Protein AF-A0ABD1BYK5-F1 (afdb_monomer_lite)

Foldseek 3Di:
DQPQDDPQAWHWPDWDDDDPDTGTDGDDADCAFQVCVLVVDDLVRLQLVLLLQQLVSVVVVLCCQQPVDPWRKAQQEQARNQWGAHPVRRTHGHDSVVMDTHHNPDQFDDDPAQDYDPQLADPCSVPVVVHGDGSLSVLSSSLSRLLVSLCSSVVVLVVPDDPPCVPDSSLNVLVVCVVVVVCSVCPDPPDDPVSVVSSVVSNVSSSVSD

Sequence (210 aa):
MSQTSHINMFFLLGFCYEGFNRAIVYEFLENGSLDQFISKKKSVDLDVTRLYNIALGVARGLEYLHHGCKTKIVHFDIKPQNVLLDENLCPKVSDFGLAKLCEKRESIMSLIDSRGTIGYIAPEVFSRMYGRVSHKSDAYSYGMLVLEMIRARNRETVETAPSNSSSAYFPDWIYKDLENGDHTWKFGDEIIREEKEIAKKMTLVGLWCI

pLDDT: mean 81.99, std 15.21, range [42.03, 98.38]

InterPro domains:
  IPR000719 Protein kinase domain [PS50011] (1-210)
  IPR000719 Protein kinase domain [SM00220] (1-186)
  IPR001245 Serine-threonine/tyrosine-protein kinase, catalytic domain [PF07714] (1-154)
  IPR008271 Serine/threonine-protein kinase, active site [PS00108] (73-85)
  IPR011009 Protein kinase-like domain superfamily [SSF56112] (1-155)
  IPR045874 Rust resistance kinase Lr10/LRL2.1-2.5-like [PTHR27009] (1-210)

Secondary structure (DSSP, 8-state):
-TT---TTB--EEEEEEETTEEEEEE---TT-BHHHHHHHS-GGG--HHHHHHHHHHHHHHHHIIIIISSSEEE-S--SGGGEEE-TT--EEE--GGG-EEE-TT------SS--S-TTT--HHHH-GGG---STHHHHHHHHHHHHHHHHHHTHHHHTTS-GGGTTS-HHHHHHHHHHT--------TT--HHHHHHHHHHHHHHHHT-

Structure (mmCIF, N/CA/C/O backbone):
data_AF-A0ABD1BYK5-F1
#
_entry.id   AF-A0ABD1BYK5-F1
#
loop_
_atom_site.group_PDB
_atom_site.id
_atom_site.type_symbol
_atom_site.label_atom_id
_atom_site.label_alt_id
_atom_site.label_comp_id
_atom_site.label_asym_id
_atom_site.label_entity_id
_atom_site.label_seq_id
_atom_site.pdbx_PDB_ins_code
_atom_site.Cartn_x
_atom_site.Cartn_y
_atom_site.Cartn_z
_atom_site.occupancy
_atom_site.B_iso_or_equiv
_atom_site.auth_seq_id
_atom_site.auth_comp_id
_atom_site.auth_asym_id
_atom_site.auth_atom_id
_atom_site.pdbx_PDB_model_num
ATOM 1 N N . MET A 1 1 ? 8.265 -9.000 -16.792 1.00 47.78 1 MET A N 1
ATOM 2 C CA . MET A 1 1 ? 7.644 -9.085 -15.451 1.00 47.78 1 MET A CA 1
ATOM 3 C C . MET A 1 1 ? 7.717 -10.488 -14.836 1.00 47.78 1 MET A C 1
ATOM 5 O O . MET A 1 1 ? 7.430 -10.618 -13.662 1.00 47.78 1 MET A O 1
ATOM 9 N N . SER A 1 2 ? 8.198 -11.522 -15.542 1.00 49.75 2 SER A N 1
ATOM 10 C CA . SER A 1 2 ? 8.360 -12.894 -15.016 1.00 49.75 2 SER A CA 1
ATOM 11 C C . SER A 1 2 ? 9.551 -13.101 -14.055 1.00 49.75 2 SER A C 1
ATOM 13 O O . SER A 1 2 ? 10.019 -14.223 -13.897 1.00 49.75 2 SER A O 1
ATOM 15 N N . GLN A 1 3 ? 10.099 -12.037 -13.456 1.00 54.22 3 GLN A N 1
ATOM 16 C CA . GLN A 1 3 ? 11.366 -12.095 -12.705 1.00 54.22 3 GLN A CA 1
ATOM 17 C C . GLN A 1 3 ? 11.310 -11.413 -11.328 1.00 54.22 3 GLN A C 1
ATOM 19 O O . GLN A 1 3 ? 12.345 -11.200 -10.703 1.00 54.22 3 GLN A O 1
ATOM 24 N N . THR A 1 4 ? 10.112 -11.060 -10.860 1.00 60.47 4 THR A N 1
ATOM 25 C CA . THR A 1 4 ? 9.871 -10.507 -9.522 1.00 60.47 4 THR A CA 1
ATOM 26 C C . THR A 1 4 ? 9.150 -11.554 -8.686 1.00 60.47 4 THR A C 1
ATOM 28 O O . THR A 1 4 ? 8.044 -11.955 -9.035 1.00 60.47 4 THR A O 1
ATOM 31 N N . SER A 1 5 ? 9.776 -12.009 -7.603 1.00 70.19 5 SER A N 1
ATOM 32 C CA . SER A 1 5 ? 9.224 -13.024 -6.702 1.00 70.19 5 SER A CA 1
ATOM 33 C C . SER A 1 5 ? 9.419 -12.555 -5.271 1.00 70.19 5 SER A C 1
ATOM 35 O O . SER A 1 5 ? 10.536 -12.565 -4.754 1.00 70.19 5 SER A O 1
ATOM 37 N N . HIS A 1 6 ? 8.334 -12.114 -4.647 1.00 82.31 6 HIS A N 1
ATOM 38 C CA . HIS A 1 6 ? 8.317 -11.672 -3.261 1.00 82.31 6 HIS A CA 1
ATOM 39 C C . HIS A 1 6 ? 6.935 -11.942 -2.665 1.00 82.31 6 HIS A C 1
ATOM 41 O O . HIS A 1 6 ? 5.931 -11.851 -3.367 1.00 82.31 6 HIS A O 1
ATOM 47 N N . ILE A 1 7 ? 6.886 -12.274 -1.373 1.00 82.12 7 ILE A N 1
ATOM 48 C CA . ILE A 1 7 ? 5.668 -12.744 -0.694 1.00 82.12 7 ILE A CA 1
ATOM 49 C C . ILE A 1 7 ? 4.515 -11.730 -0.745 1.00 82.12 7 ILE A C 1
ATOM 51 O O . ILE A 1 7 ? 3.358 -12.121 -0.829 1.00 82.12 7 ILE A O 1
ATOM 55 N N . ASN A 1 8 ? 4.834 -10.432 -0.769 1.00 86.75 8 ASN A N 1
ATOM 56 C CA . ASN A 1 8 ? 3.852 -9.347 -0.871 1.00 86.75 8 ASN A CA 1
ATOM 57 C C . ASN A 1 8 ? 3.615 -8.839 -2.301 1.00 86.75 8 ASN A C 1
ATOM 59 O O . ASN A 1 8 ? 3.122 -7.728 -2.492 1.00 86.75 8 ASN A O 1
ATOM 63 N N . MET A 1 9 ? 3.987 -9.625 -3.311 1.00 82.56 9 MET A N 1
ATOM 64 C CA . MET A 1 9 ? 3.796 -9.296 -4.722 1.00 82.56 9 MET A CA 1
ATOM 65 C C . MET A 1 9 ? 2.869 -10.312 -5.366 1.00 82.56 9 MET A C 1
ATOM 67 O O . MET A 1 9 ? 3.012 -11.515 -5.155 1.00 82.56 9 MET A O 1
ATOM 71 N N . PHE A 1 10 ? 1.931 -9.827 -6.168 1.00 74.88 10 PHE A N 1
ATOM 72 C CA . PHE A 1 10 ? 0.998 -10.688 -6.872 1.00 74.88 10 PHE A CA 1
ATOM 73 C C . PHE A 1 10 ? 1.710 -11.485 -7.971 1.00 74.88 10 PHE A C 1
ATOM 75 O O . PHE A 1 10 ? 2.460 -10.917 -8.773 1.00 74.88 10 PHE A O 1
ATOM 82 N N . PHE A 1 11 ? 1.508 -12.805 -7.994 1.00 76.69 11 PHE A N 1
ATOM 83 C CA . PHE A 1 11 ? 2.255 -13.692 -8.879 1.00 76.69 11 PHE A CA 1
ATOM 84 C C . PHE A 1 11 ? 1.545 -13.899 -10.224 1.00 76.69 11 PHE A C 1
ATOM 86 O O . PHE A 1 11 ? 0.395 -14.333 -10.298 1.00 76.69 11 PHE A O 1
ATOM 93 N N . LEU A 1 12 ? 2.262 -13.606 -11.310 1.00 82.44 12 LEU A N 1
ATOM 94 C CA . LEU A 1 12 ? 1.815 -13.849 -12.678 1.00 82.44 12 LEU A CA 1
ATOM 95 C C . LEU A 1 12 ? 2.018 -15.327 -13.045 1.00 82.44 12 LEU A C 1
ATOM 97 O O . LEU A 1 12 ? 3.159 -15.762 -13.195 1.00 82.44 12 LEU A O 1
ATOM 101 N N . LEU A 1 13 ? 0.928 -16.073 -13.252 1.00 85.25 13 LEU A N 1
ATOM 102 C CA . LEU A 1 13 ? 0.986 -17.480 -13.672 1.00 85.25 13 LEU A CA 1
ATOM 103 C C . LEU A 1 13 ? 1.258 -17.622 -15.174 1.00 85.25 13 LEU A C 1
ATOM 105 O O . LEU A 1 13 ? 1.958 -18.539 -15.595 1.00 85.25 13 LEU A O 1
ATOM 109 N N . GLY A 1 14 ? 0.716 -16.719 -15.993 1.00 87.56 14 GLY A N 1
ATOM 110 C CA . GLY A 1 14 ? 0.884 -16.781 -17.441 1.00 87.56 14 GLY A CA 1
ATOM 111 C C . GLY A 1 14 ? 0.155 -15.672 -18.186 1.00 87.56 14 GLY A C 1
ATOM 112 O O . GLY A 1 14 ? -0.472 -14.798 -17.594 1.00 87.56 14 GLY A O 1
ATOM 113 N N . PHE A 1 15 ? 0.236 -15.698 -19.510 1.00 91.31 15 PHE A N 1
ATOM 114 C CA . PHE A 1 15 ? -0.466 -14.755 -20.376 1.00 91.31 15 PHE A CA 1
ATOM 115 C C . PHE A 1 15 ? -0.929 -15.449 -21.659 1.00 91.31 15 PHE A C 1
ATOM 117 O O . PHE A 1 15 ? -0.357 -16.457 -22.072 1.00 91.31 15 PHE A O 1
ATOM 124 N N . CYS A 1 16 ? -1.953 -14.888 -22.296 1.00 92.94 16 CYS A N 1
ATOM 125 C CA . CYS A 1 16 ? -2.414 -15.261 -23.626 1.00 92.94 16 CYS A CA 1
ATOM 126 C C . CYS A 1 16 ? -2.175 -14.091 -24.583 1.00 92.94 16 CYS A C 1
ATOM 128 O O . CYS A 1 16 ? -2.546 -12.946 -24.299 1.00 92.94 16 CYS A O 1
ATOM 130 N N . TYR A 1 17 ? -1.563 -14.398 -25.723 1.00 92.31 17 TYR A N 1
ATOM 131 C CA . TYR A 1 17 ? -1.348 -13.467 -26.820 1.00 92.31 17 TYR A CA 1
ATOM 132 C C . TYR A 1 17 ? -1.657 -14.190 -28.134 1.00 92.31 17 TYR A C 1
ATOM 134 O O . TYR A 1 17 ? -0.780 -14.812 -28.728 1.00 92.31 17 TYR A O 1
ATOM 142 N N . GLU A 1 18 ? -2.915 -14.141 -28.570 1.00 94.00 18 GLU A N 1
ATOM 143 C CA . GLU A 1 18 ? -3.370 -14.815 -29.791 1.00 94.00 18 GLU A CA 1
ATOM 144 C C . GLU A 1 18 ? -4.294 -13.893 -30.595 1.00 94.00 18 GLU A C 1
ATOM 146 O O . GLU A 1 18 ? -5.336 -13.461 -30.108 1.00 94.00 18 GLU A O 1
ATOM 151 N N . GLY A 1 19 ? -3.907 -13.533 -31.824 1.00 92.75 19 GLY A N 1
ATOM 152 C CA . GLY A 1 19 ? -4.682 -12.614 -32.668 1.00 92.75 19 GLY A CA 1
ATOM 153 C C . GLY A 1 19 ? -4.926 -11.260 -31.988 1.00 92.75 19 GLY A C 1
ATOM 154 O O . GLY A 1 19 ? -3.969 -10.543 -31.685 1.00 92.75 19 GLY A O 1
ATOM 155 N N . PHE A 1 20 ? -6.194 -10.932 -31.713 1.00 92.38 20 PHE A N 1
ATOM 156 C CA . PHE A 1 20 ? -6.620 -9.757 -30.930 1.00 92.38 20 PHE A CA 1
ATOM 157 C C . PHE A 1 20 ? -6.846 -10.052 -29.439 1.00 92.38 20 PHE A C 1
ATOM 159 O O . PHE A 1 20 ? -7.045 -9.128 -28.654 1.00 92.38 20 PHE A O 1
ATOM 166 N N . ASN A 1 21 ? -6.779 -11.317 -29.025 1.00 90.44 21 ASN A N 1
ATOM 167 C CA . ASN A 1 21 ? -6.998 -11.718 -27.644 1.00 90.44 21 ASN A CA 1
ATOM 168 C C . ASN A 1 21 ? -5.741 -11.448 -26.818 1.00 90.44 21 ASN A C 1
ATOM 170 O O . ASN A 1 21 ? -4.631 -11.878 -27.156 1.00 90.44 21 ASN A O 1
ATOM 174 N N . ARG A 1 22 ? -5.919 -10.701 -25.731 1.00 92.69 22 ARG A N 1
ATOM 175 C CA . ARG A 1 22 ? -4.891 -10.410 -24.734 1.00 92.69 22 ARG A CA 1
ATOM 176 C C . ARG A 1 22 ? -5.474 -10.771 -23.383 1.00 92.69 22 ARG A C 1
ATOM 178 O O . ARG A 1 22 ? -6.486 -10.199 -22.991 1.00 92.69 22 ARG A O 1
ATOM 185 N N . ALA A 1 23 ? -4.852 -11.711 -22.688 1.00 90.81 23 ALA A N 1
ATOM 186 C CA . ALA A 1 23 ? -5.244 -12.049 -21.328 1.00 90.81 23 ALA A CA 1
ATOM 187 C C . ALA A 1 23 ? -4.011 -12.248 -20.459 1.00 90.81 23 ALA A C 1
ATOM 189 O O . ALA A 1 23 ? -2.944 -12.633 -20.939 1.00 90.81 23 ALA A O 1
ATOM 190 N N . ILE A 1 24 ? -4.179 -11.995 -19.171 1.00 87.50 24 ILE A N 1
ATOM 191 C CA . ILE A 1 24 ? -3.162 -12.229 -18.161 1.00 87.50 24 ILE A CA 1
ATOM 192 C C . ILE A 1 24 ? -3.792 -13.120 -17.094 1.00 87.50 24 ILE A C 1
ATOM 194 O O . ILE A 1 24 ? -4.928 -12.888 -16.687 1.00 87.50 24 ILE A O 1
ATOM 198 N N . VAL A 1 25 ? -3.080 -14.174 -16.703 1.00 88.44 25 VAL A N 1
ATOM 199 C CA . VAL A 1 25 ? -3.564 -15.211 -15.791 1.00 88.44 25 VAL A CA 1
ATOM 200 C C . VAL A 1 25 ? -2.782 -15.122 -14.492 1.00 88.44 25 VAL A C 1
ATOM 202 O O . VAL A 1 25 ? -1.549 -15.151 -14.494 1.00 88.44 25 VAL A O 1
ATOM 205 N N . TYR A 1 26 ? -3.504 -15.052 -13.383 1.00 84.38 26 TYR A N 1
ATOM 206 C CA . TYR A 1 26 ? -2.945 -14.896 -12.048 1.00 84.38 26 TYR A CA 1
ATOM 207 C C . TYR A 1 26 ? -3.502 -15.942 -11.088 1.00 84.38 26 TYR A C 1
ATOM 209 O O . TYR A 1 26 ? -4.502 -16.597 -11.386 1.00 84.38 26 TYR A O 1
ATOM 217 N N . GLU A 1 27 ? -2.857 -16.075 -9.930 1.00 84.94 27 GLU A N 1
ATOM 218 C CA . GLU A 1 27 ? -3.445 -16.789 -8.798 1.00 84.94 27 GLU A CA 1
ATOM 219 C C . GLU A 1 27 ? -4.737 -16.091 -8.340 1.00 84.94 27 GLU A C 1
ATOM 221 O O . GLU A 1 27 ? -4.834 -14.863 -8.350 1.00 84.94 27 GLU A O 1
ATOM 226 N N . PHE A 1 28 ? -5.745 -16.870 -7.955 1.00 87.19 28 PHE A N 1
ATOM 227 C CA . PHE A 1 28 ? -6.971 -16.325 -7.382 1.00 87.19 28 PHE A CA 1
ATOM 228 C C . PHE A 1 28 ? -6.789 -16.120 -5.875 1.00 87.19 28 PHE A C 1
ATOM 230 O O . PHE A 1 28 ? -6.317 -17.021 -5.188 1.00 87.19 28 PHE A O 1
ATOM 237 N N . LEU A 1 29 ? -7.173 -14.947 -5.365 1.00 89.38 29 LEU A N 1
ATOM 238 C CA . LEU A 1 29 ? -7.067 -14.598 -3.948 1.00 89.38 29 LEU A CA 1
ATOM 239 C C . LEU A 1 29 ? -8.459 -14.414 -3.344 1.00 89.38 29 LEU A C 1
ATOM 241 O O . LEU A 1 29 ? -9.212 -13.522 -3.735 1.00 89.38 29 LEU A O 1
ATOM 245 N N . GLU A 1 30 ? -8.793 -15.285 -2.394 1.00 87.38 30 GLU A N 1
ATOM 246 C CA . GLU A 1 30 ? -10.161 -15.515 -1.913 1.00 87.38 30 GLU A CA 1
ATOM 247 C C . GLU A 1 30 ? -10.774 -14.318 -1.181 1.00 87.38 30 GLU A C 1
ATOM 249 O O . GLU A 1 30 ? -11.979 -14.082 -1.280 1.00 87.38 30 GLU A O 1
ATOM 254 N N . ASN A 1 31 ? -9.952 -13.532 -0.479 1.00 90.94 31 ASN A N 1
ATOM 255 C CA . ASN A 1 31 ? -10.421 -12.363 0.264 1.00 90.94 31 ASN A CA 1
ATOM 256 C C . ASN A 1 31 ? -10.576 -11.111 -0.621 1.00 90.94 31 ASN A C 1
ATOM 258 O O . ASN A 1 31 ? -11.038 -10.073 -0.138 1.00 90.94 31 ASN A O 1
ATOM 262 N N . GLY A 1 32 ? -10.263 -11.211 -1.918 1.00 93.00 32 GLY A N 1
ATOM 263 C CA . GLY A 1 32 ? -10.407 -10.122 -2.877 1.00 93.00 32 GLY A CA 1
ATOM 264 C C . GLY A 1 32 ? -9.470 -8.951 -2.583 1.00 93.00 32 GLY A C 1
ATOM 265 O O . GLY A 1 32 ? -8.361 -9.131 -2.084 1.00 93.00 32 GLY A O 1
ATOM 266 N N . SER A 1 33 ? -9.904 -7.743 -2.932 1.00 95.44 33 SER A N 1
ATOM 267 C CA . SER A 1 33 ? -9.140 -6.507 -2.763 1.00 95.44 33 SER A CA 1
ATOM 268 C C . SER A 1 33 ? -9.383 -5.828 -1.410 1.00 95.44 33 SER A C 1
ATOM 270 O O . SER A 1 33 ? -10.425 -5.994 -0.767 1.00 95.44 33 SER A O 1
ATOM 272 N N . LEU A 1 34 ? -8.419 -5.017 -0.976 1.00 95.50 34 LEU A N 1
ATOM 273 C CA . LEU A 1 34 ? -8.457 -4.310 0.301 1.00 95.50 34 LEU A CA 1
ATOM 274 C C . LEU A 1 34 ? -9.635 -3.331 0.385 1.00 95.50 34 LEU A C 1
ATOM 276 O O . LEU A 1 34 ? -10.231 -3.217 1.453 1.00 95.50 34 LEU A O 1
ATOM 280 N N . ASP A 1 35 ? -10.026 -2.673 -0.713 1.00 94.44 35 ASP A N 1
ATOM 281 C CA . ASP A 1 35 ? -11.205 -1.788 -0.737 1.00 94.44 35 ASP A CA 1
ATOM 282 C C . ASP A 1 35 ? -12.497 -2.548 -0.396 1.00 94.44 35 ASP A C 1
ATOM 284 O O . ASP A 1 35 ? -13.335 -2.061 0.370 1.00 94.44 35 ASP A O 1
ATOM 288 N N . GLN A 1 36 ? -12.639 -3.772 -0.913 1.00 92.12 36 GLN A N 1
ATOM 289 C CA . GLN A 1 36 ? -13.771 -4.635 -0.607 1.00 92.12 36 GLN A CA 1
ATOM 290 C C . GLN A 1 36 ? -13.713 -5.106 0.843 1.00 92.12 36 GLN A C 1
ATOM 292 O O . GLN A 1 36 ? -14.743 -5.122 1.517 1.00 92.12 36 GLN A O 1
ATOM 297 N N . PHE A 1 37 ? -12.525 -5.460 1.335 1.00 91.00 37 PHE A N 1
ATOM 298 C CA . PHE A 1 37 ? -12.323 -5.893 2.715 1.00 91.00 37 PHE A CA 1
ATOM 299 C C . PHE A 1 37 ? -12.718 -4.802 3.722 1.00 91.00 37 PHE A C 1
ATOM 301 O O . PHE A 1 37 ? -13.532 -5.056 4.611 1.00 91.00 37 PHE A O 1
ATOM 308 N N . ILE A 1 38 ? -12.219 -3.572 3.544 1.00 89.56 38 ILE A N 1
ATOM 309 C CA . ILE A 1 38 ? -12.524 -2.448 4.445 1.00 89.56 38 ILE A CA 1
ATOM 310 C C . ILE A 1 38 ? -13.946 -1.903 4.270 1.00 89.56 38 ILE A C 1
ATOM 312 O O . ILE A 1 38 ? -14.447 -1.221 5.158 1.00 89.56 38 ILE A O 1
ATOM 316 N N . SER A 1 39 ? -14.609 -2.191 3.143 1.00 86.00 39 SER A N 1
ATOM 317 C CA . SER A 1 39 ? -15.990 -1.754 2.903 1.00 86.00 39 SER A CA 1
ATOM 318 C C . SER A 1 39 ? -17.050 -2.748 3.373 1.00 86.00 39 SER A C 1
ATOM 320 O O . SER A 1 39 ? -18.131 -2.318 3.763 1.00 86.00 39 SER A O 1
ATOM 322 N N . LYS A 1 40 ? -16.765 -4.058 3.346 1.00 79.69 40 LYS A N 1
ATOM 323 C CA . LYS A 1 40 ? -17.697 -5.116 3.784 1.00 79.69 40 LYS A CA 1
ATOM 324 C C . LYS A 1 40 ? -17.763 -5.269 5.307 1.00 79.69 40 LYS A C 1
ATOM 326 O O . LYS A 1 40 ? -18.749 -5.791 5.821 1.00 79.69 40 LYS A O 1
ATOM 331 N N . LYS A 1 41 ? -16.708 -4.880 6.025 1.00 72.75 41 LYS A N 1
ATOM 332 C CA . LYS A 1 41 ? -16.608 -5.019 7.482 1.00 72.75 41 LYS A CA 1
ATOM 333 C C . LYS A 1 41 ? -17.167 -3.787 8.186 1.00 72.75 41 LYS A C 1
ATOM 335 O O . LYS A 1 41 ? -16.945 -2.663 7.742 1.00 72.75 41 LYS A O 1
ATOM 340 N N . LYS A 1 42 ? -17.872 -3.997 9.302 1.00 66.12 42 LYS A N 1
ATOM 341 C CA . LYS A 1 42 ? -18.219 -2.888 10.197 1.00 66.12 42 LYS A CA 1
ATOM 342 C C . LYS A 1 42 ? -16.936 -2.321 10.801 1.00 66.12 42 LYS A C 1
ATOM 344 O O . LYS A 1 42 ? -15.961 -3.056 10.956 1.00 66.12 42 LYS A O 1
ATOM 349 N N . SER A 1 43 ? -16.958 -1.040 11.166 1.00 64.88 43 SER A N 1
ATOM 350 C CA . SER A 1 43 ? -15.868 -0.358 11.882 1.00 64.88 43 SER A CA 1
ATOM 351 C C . SER A 1 43 ? -15.307 -1.248 12.997 1.00 64.88 43 SER A C 1
ATOM 353 O O . SER A 1 43 ? -14.119 -1.547 13.002 1.00 64.88 43 SER A O 1
ATOM 355 N N . VAL A 1 44 ? -16.181 -1.743 13.877 1.00 61.03 44 VAL A N 1
ATOM 356 C CA . VAL A 1 44 ? -15.864 -2.579 15.046 1.00 61.03 44 VAL A CA 1
ATOM 357 C C . VAL A 1 44 ? -15.138 -3.880 14.677 1.00 61.03 44 VAL A C 1
ATOM 359 O O . VAL A 1 44 ? -14.298 -4.335 15.446 1.00 61.03 44 VAL A O 1
ATOM 362 N N . ASP A 1 45 ? -15.376 -4.430 13.483 1.00 68.00 45 ASP A N 1
ATOM 363 C CA . ASP A 1 45 ? -14.776 -5.692 13.030 1.00 68.00 45 ASP A CA 1
ATOM 364 C C . ASP A 1 45 ? -13.388 -5.515 12.381 1.00 68.00 45 ASP A C 1
ATOM 366 O O . ASP A 1 45 ? -12.708 -6.503 12.081 1.00 68.00 45 ASP A O 1
ATOM 370 N N . LEU A 1 46 ? -12.970 -4.273 12.108 1.00 77.50 46 LEU A N 1
ATOM 371 C CA . LEU A 1 46 ? -11.660 -3.961 11.539 1.00 77.50 46 LEU A CA 1
ATOM 372 C C . LEU A 1 46 ? -10.612 -3.856 12.656 1.00 77.50 46 LEU A C 1
ATOM 374 O O . LEU A 1 46 ? -10.316 -2.783 13.172 1.00 77.50 46 LEU A O 1
ATOM 378 N N . ASP A 1 47 ? -10.024 -4.985 13.029 1.00 84.75 47 ASP A N 1
ATOM 379 C CA . ASP A 1 47 ? -8.883 -5.033 13.950 1.00 84.75 47 ASP A CA 1
ATOM 380 C C . ASP A 1 47 ? -7.706 -4.189 13.410 1.00 84.75 47 ASP A C 1
ATOM 382 O O . ASP A 1 47 ? -7.202 -4.415 12.301 1.00 84.75 47 ASP A O 1
ATOM 386 N N . VAL A 1 48 ? -7.264 -3.205 14.201 1.00 86.62 48 VAL A N 1
ATOM 387 C CA . VAL A 1 48 ? -6.176 -2.278 13.841 1.00 86.62 48 VAL A CA 1
ATOM 388 C C . VAL A 1 48 ? -4.864 -3.033 13.632 1.00 86.62 48 VAL A C 1
ATOM 390 O O . VAL A 1 48 ? -4.077 -2.677 12.755 1.00 86.62 48 VAL A O 1
ATOM 393 N N . THR A 1 49 ? -4.642 -4.113 14.375 1.00 89.06 49 THR A N 1
ATOM 394 C CA . THR A 1 49 ? -3.467 -4.977 14.234 1.00 89.06 49 THR A CA 1
ATOM 395 C C . THR A 1 49 ? -3.437 -5.640 12.859 1.00 89.06 49 THR A C 1
ATOM 397 O O . THR A 1 49 ? -2.380 -5.742 12.233 1.00 89.06 49 THR A O 1
ATOM 400 N N . ARG A 1 50 ? -4.600 -6.038 12.324 1.00 90.38 50 ARG A N 1
ATOM 401 C CA . ARG A 1 50 ? -4.697 -6.579 10.957 1.00 90.38 50 ARG A CA 1
ATOM 402 C C . ARG A 1 50 ? -4.394 -5.513 9.916 1.00 90.38 50 ARG A C 1
ATOM 404 O O . ARG A 1 50 ? -3.605 -5.772 9.012 1.00 90.38 50 ARG A O 1
ATOM 411 N N . LEU A 1 51 ? -4.963 -4.316 10.063 1.00 93.31 51 LEU A N 1
ATOM 412 C CA . LEU A 1 51 ? -4.669 -3.189 9.169 1.00 93.31 51 LEU A CA 1
ATOM 413 C C . LEU A 1 51 ? -3.179 -2.825 9.192 1.00 93.31 51 LEU A C 1
ATOM 415 O O . LEU A 1 51 ? -2.593 -2.559 8.145 1.00 93.31 51 LEU A O 1
ATOM 419 N N . TYR A 1 52 ? -2.547 -2.876 10.365 1.00 95.00 52 TYR A N 1
ATOM 420 C CA . TYR A 1 52 ? -1.108 -2.688 10.515 1.00 95.00 52 TYR A CA 1
ATOM 421 C C . TYR A 1 52 ? -0.302 -3.744 9.754 1.00 95.00 52 TYR A C 1
ATOM 423 O O . TYR A 1 52 ? 0.610 -3.394 9.007 1.00 95.00 52 TYR A O 1
ATOM 431 N N . ASN A 1 53 ? -0.649 -5.026 9.892 1.00 95.81 53 ASN A N 1
ATOM 432 C CA . ASN A 1 53 ? 0.035 -6.108 9.178 1.00 95.81 53 ASN A CA 1
ATOM 433 C C . ASN A 1 53 ? -0.124 -5.982 7.655 1.00 95.81 53 ASN A C 1
ATOM 435 O O . ASN A 1 53 ? 0.837 -6.205 6.916 1.00 95.81 53 ASN A O 1
ATOM 439 N N . ILE A 1 54 ? -1.304 -5.562 7.190 1.00 97.06 54 ILE A N 1
ATOM 440 C CA . ILE A 1 54 ? -1.559 -5.252 5.779 1.00 97.06 54 ILE A CA 1
ATOM 441 C C . ILE A 1 54 ? -0.673 -4.082 5.323 1.00 97.06 54 ILE A C 1
ATOM 443 O O . ILE A 1 54 ? 0.049 -4.207 4.335 1.00 97.06 54 ILE A O 1
ATOM 447 N N . ALA A 1 55 ? -0.653 -2.966 6.057 1.00 97.81 55 ALA A N 1
ATOM 448 C CA . ALA A 1 55 ? 0.199 -1.820 5.737 1.00 97.81 55 ALA A CA 1
ATOM 449 C C . ALA A 1 55 ? 1.683 -2.219 5.657 1.00 97.81 55 ALA A C 1
ATOM 451 O O . ALA A 1 55 ? 2.371 -1.914 4.683 1.00 97.81 55 ALA A O 1
ATOM 452 N N . LEU A 1 56 ? 2.161 -2.980 6.645 1.00 97.88 56 LEU A N 1
ATOM 453 C CA . LEU A 1 56 ? 3.536 -3.464 6.703 1.00 97.88 56 LEU A CA 1
ATOM 454 C C . LEU A 1 56 ? 3.882 -4.373 5.516 1.00 97.88 56 LEU A C 1
ATOM 456 O O . LEU A 1 56 ? 4.963 -4.246 4.941 1.00 97.88 56 LEU A O 1
ATOM 460 N N . GLY A 1 57 ? 2.984 -5.281 5.131 1.00 97.81 57 GLY A N 1
ATOM 461 C CA . GLY A 1 57 ? 3.190 -6.147 3.972 1.00 97.81 57 GLY A CA 1
ATOM 462 C C . GLY A 1 57 ? 3.241 -5.365 2.656 1.00 97.81 57 GLY A C 1
ATOM 463 O O . GLY A 1 57 ? 4.131 -5.604 1.841 1.00 97.81 57 GLY A O 1
ATOM 464 N N . VAL A 1 58 ? 2.369 -4.366 2.472 1.00 98.19 58 VAL A N 1
ATOM 465 C CA . VAL A 1 58 ? 2.427 -3.467 1.304 1.00 98.19 58 VAL A CA 1
ATOM 466 C C . VAL A 1 58 ? 3.755 -2.703 1.274 1.00 98.19 58 VAL A C 1
ATOM 468 O O . VAL A 1 58 ? 4.412 -2.667 0.233 1.00 98.19 58 VAL A O 1
ATOM 471 N N . ALA A 1 59 ? 4.199 -2.159 2.411 1.00 98.12 59 ALA A N 1
ATOM 472 C CA . ALA A 1 59 ? 5.478 -1.457 2.513 1.00 98.12 59 ALA A CA 1
ATOM 473 C C . ALA A 1 59 ? 6.671 -2.354 2.140 1.00 98.12 59 ALA A C 1
ATOM 475 O O . ALA A 1 59 ? 7.553 -1.922 1.400 1.00 98.12 59 ALA A O 1
ATOM 476 N N . ARG A 1 60 ? 6.674 -3.621 2.580 1.00 97.56 60 ARG A N 1
ATOM 477 C CA . ARG A 1 60 ? 7.687 -4.620 2.187 1.00 97.56 60 ARG A CA 1
ATOM 478 C C . ARG A 1 60 ? 7.651 -4.923 0.689 1.00 97.56 60 ARG A C 1
ATOM 480 O O . ARG A 1 60 ? 8.698 -5.023 0.055 1.00 97.56 60 ARG A O 1
ATOM 487 N N . GLY A 1 61 ? 6.457 -5.035 0.102 1.00 96.12 61 GLY A N 1
ATOM 488 C CA . GLY A 1 61 ? 6.294 -5.178 -1.347 1.00 96.12 61 GLY A CA 1
ATOM 489 C C . GLY A 1 61 ? 6.913 -4.006 -2.116 1.00 96.12 61 GLY A C 1
ATOM 490 O O . GLY A 1 61 ? 7.696 -4.214 -3.044 1.00 96.12 61 GLY A O 1
ATOM 491 N N . LEU A 1 62 ? 6.642 -2.773 -1.681 1.00 96.56 62 LEU A N 1
ATOM 492 C CA . LEU A 1 62 ? 7.222 -1.563 -2.270 1.00 96.56 62 LEU A CA 1
ATOM 493 C C . LEU A 1 62 ? 8.740 -1.484 -2.092 1.00 96.56 62 LEU A C 1
ATOM 495 O O . LEU A 1 62 ? 9.455 -1.196 -3.051 1.00 96.56 62 LEU A O 1
ATOM 499 N N . GLU A 1 63 ? 9.253 -1.799 -0.902 1.00 95.88 63 GLU A N 1
ATOM 500 C CA . GLU A 1 63 ? 10.694 -1.870 -0.651 1.00 95.88 63 GLU A CA 1
ATOM 501 C C . GLU A 1 63 ? 11.375 -2.839 -1.627 1.00 95.88 63 GLU A C 1
ATOM 503 O O . GLU A 1 63 ? 12.396 -2.501 -2.238 1.00 95.88 63 GLU A O 1
ATOM 508 N N . TYR A 1 64 ? 10.781 -4.017 -1.836 1.00 94.44 64 TYR A N 1
ATOM 509 C CA . TYR A 1 64 ? 11.280 -5.003 -2.786 1.00 94.44 64 TYR A CA 1
ATOM 510 C C . TYR A 1 64 ? 11.284 -4.479 -4.231 1.00 94.44 64 TYR A C 1
ATOM 512 O O . TYR A 1 64 ? 12.283 -4.645 -4.938 1.00 94.44 64 TYR A O 1
ATOM 520 N N . LEU A 1 65 ? 10.219 -3.807 -4.679 1.00 92.94 65 LEU A N 1
ATOM 521 C CA . LEU A 1 65 ? 10.171 -3.188 -6.011 1.00 92.94 65 LEU A CA 1
ATOM 522 C C . LEU A 1 65 ? 11.253 -2.115 -6.189 1.00 92.94 65 LEU A C 1
ATOM 524 O O . LEU A 1 65 ? 11.903 -2.032 -7.238 1.00 92.94 65 LEU A O 1
ATOM 528 N N . HIS A 1 66 ? 11.461 -1.294 -5.160 1.00 93.12 66 HIS A N 1
ATOM 529 C CA . HIS A 1 66 ? 12.327 -0.121 -5.237 1.00 93.12 66 HIS A CA 1
ATOM 530 C C . HIS A 1 66 ? 13.813 -0.466 -5.095 1.00 93.12 66 HIS A C 1
ATOM 532 O O . HIS A 1 66 ? 14.656 0.147 -5.761 1.00 93.12 66 HIS A O 1
ATOM 538 N N . HIS A 1 67 ? 14.133 -1.448 -4.250 1.00 91.00 67 HIS A N 1
ATOM 539 C CA . HIS A 1 67 ? 15.504 -1.757 -3.831 1.00 91.00 67 HIS A CA 1
ATOM 540 C C . HIS A 1 67 ? 15.895 -3.222 -4.061 1.00 91.00 67 HIS A C 1
ATOM 542 O O . HIS A 1 67 ? 17.035 -3.490 -4.454 1.00 91.00 67 HIS A O 1
ATOM 548 N N . GLY A 1 68 ? 14.963 -4.159 -3.862 1.00 88.56 68 GLY A N 1
ATOM 549 C CA . GLY A 1 68 ? 15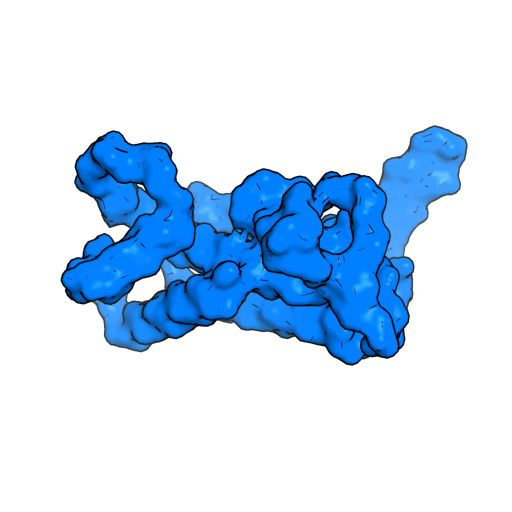.206 -5.603 -3.981 1.00 88.56 68 GLY A CA 1
ATOM 550 C C . GLY A 1 68 ? 15.344 -6.103 -5.422 1.00 88.56 68 GLY A C 1
ATOM 551 O O . GLY A 1 68 ? 16.083 -7.050 -5.689 1.00 88.56 68 GLY A O 1
ATOM 552 N N . CYS A 1 69 ? 14.689 -5.447 -6.380 1.00 87.44 69 CYS A N 1
ATOM 553 C CA . CYS A 1 69 ? 14.757 -5.822 -7.789 1.00 87.44 69 CYS A CA 1
ATOM 554 C C . CYS A 1 69 ? 16.101 -5.438 -8.441 1.00 87.44 69 CYS A C 1
ATOM 556 O O . CYS A 1 69 ? 16.754 -4.451 -8.079 1.00 87.44 69 CYS A O 1
ATOM 558 N N . LYS A 1 70 ? 16.528 -6.205 -9.460 1.00 86.38 70 LYS A N 1
ATOM 559 C CA . LYS A 1 70 ? 17.739 -5.897 -10.252 1.00 86.38 70 LYS A CA 1
ATOM 560 C C . LYS A 1 70 ? 17.634 -4.520 -10.911 1.00 86.38 70 LYS A C 1
ATOM 562 O O . LYS A 1 70 ? 18.567 -3.724 -10.822 1.00 86.38 70 LYS A O 1
ATOM 567 N N . THR A 1 71 ? 16.480 -4.255 -11.511 1.00 87.88 71 THR A N 1
ATOM 568 C CA . THR A 1 71 ? 16.076 -2.948 -12.029 1.00 87.88 71 THR A CA 1
ATOM 569 C C . THR A 1 71 ? 14.977 -2.424 -11.123 1.00 87.88 71 THR A C 1
ATOM 571 O O . THR A 1 71 ? 14.064 -3.177 -10.795 1.00 87.88 71 THR A O 1
ATOM 574 N N . LYS A 1 72 ? 15.077 -1.162 -10.700 1.00 90.62 72 LYS A N 1
ATOM 575 C CA . LYS A 1 72 ? 14.069 -0.543 -9.836 1.00 90.62 72 LYS A CA 1
ATOM 576 C C . LYS A 1 72 ? 12.737 -0.500 -10.577 1.00 90.62 72 LYS A C 1
ATOM 578 O O . LYS A 1 72 ? 12.712 -0.178 -11.764 1.00 90.62 72 LYS A O 1
ATOM 583 N N . ILE A 1 73 ? 11.653 -0.803 -9.880 1.00 91.88 73 ILE A N 1
ATOM 584 C CA . ILE A 1 73 ? 10.298 -0.763 -10.425 1.00 91.88 73 ILE A CA 1
ATOM 585 C C . ILE A 1 73 ? 9.508 0.269 -9.629 1.00 91.88 73 ILE A C 1
ATOM 587 O O . ILE A 1 73 ? 9.470 0.180 -8.410 1.00 91.88 73 ILE A O 1
ATOM 591 N N . VAL A 1 74 ? 8.895 1.239 -10.303 1.00 93.56 74 VAL A N 1
ATOM 592 C CA . VAL A 1 74 ? 7.952 2.195 -9.698 1.00 93.56 74 VAL A CA 1
ATOM 593 C C . VAL A 1 74 ? 6.551 1.822 -10.163 1.00 93.56 74 VAL A C 1
ATOM 595 O O . VAL A 1 74 ? 6.350 1.626 -11.362 1.00 93.56 74 VAL A O 1
ATOM 598 N N . HIS A 1 75 ? 5.609 1.663 -9.238 1.00 94.81 75 HIS A N 1
ATOM 599 C CA . HIS A 1 75 ? 4.293 1.082 -9.496 1.00 94.81 75 HIS A CA 1
ATOM 600 C C . HIS A 1 75 ? 3.297 2.079 -10.099 1.00 94.81 75 HIS A C 1
ATOM 602 O O . HIS A 1 75 ? 2.600 1.740 -11.053 1.00 94.81 75 HIS A O 1
ATOM 608 N N . PHE A 1 76 ? 3.239 3.299 -9.558 1.00 94.69 76 PHE A N 1
ATOM 609 C CA . PHE A 1 76 ? 2.340 4.398 -9.936 1.00 94.69 76 PHE A CA 1
ATOM 610 C C . PHE A 1 76 ? 0.832 4.182 -9.737 1.00 94.69 76 PHE A C 1
ATOM 612 O O . PHE A 1 76 ? 0.048 5.019 -10.177 1.00 94.69 76 PHE A O 1
ATOM 619 N N . ASP A 1 77 ? 0.403 3.101 -9.082 1.00 95.50 77 ASP A N 1
ATOM 620 C CA . ASP A 1 77 ? -1.031 2.848 -8.856 1.00 95.50 77 ASP A CA 1
ATOM 621 C C . ASP A 1 77 ? -1.288 2.086 -7.552 1.00 95.50 77 ASP A C 1
ATOM 623 O O . ASP A 1 77 ? -2.021 1.100 -7.509 1.00 95.50 77 ASP A O 1
ATOM 627 N N . ILE A 1 78 ? -0.628 2.517 -6.476 1.00 97.94 78 ILE A N 1
ATOM 628 C CA . ILE A 1 78 ? -0.874 1.966 -5.142 1.00 97.94 78 ILE A CA 1
ATOM 629 C C . ILE A 1 78 ? -2.167 2.568 -4.599 1.00 97.94 78 ILE A C 1
ATOM 631 O O . ILE A 1 78 ? -2.258 3.769 -4.363 1.00 97.94 78 ILE A O 1
ATOM 635 N N . LYS A 1 79 ? -3.164 1.706 -4.417 1.00 96.38 79 LYS A N 1
ATOM 636 C CA . LYS A 1 79 ? -4.503 2.017 -3.905 1.00 96.38 79 LYS A CA 1
ATOM 637 C C . LYS A 1 79 ? -5.149 0.734 -3.371 1.00 96.38 79 LYS A C 1
ATOM 639 O O . LYS A 1 79 ? -4.708 -0.354 -3.762 1.00 96.38 79 LYS A O 1
ATOM 644 N N . PRO A 1 80 ? -6.186 0.805 -2.522 1.00 96.69 80 PRO A N 1
ATOM 645 C CA . PRO A 1 80 ? -6.785 -0.394 -1.935 1.00 96.69 80 PRO A CA 1
ATOM 646 C C . PRO A 1 80 ? -7.322 -1.410 -2.956 1.00 96.69 80 PRO A C 1
ATOM 648 O O . PRO A 1 80 ? -7.267 -2.610 -2.707 1.00 96.69 80 PRO A O 1
ATOM 651 N N . GLN A 1 81 ? -7.765 -0.967 -4.134 1.00 96.25 81 GLN A N 1
ATOM 652 C CA . GLN A 1 81 ? -8.237 -1.853 -5.208 1.00 96.25 81 GLN A CA 1
ATOM 653 C C . GLN A 1 81 ? -7.120 -2.742 -5.774 1.00 96.25 81 GLN A C 1
ATOM 655 O O . GLN A 1 81 ? -7.389 -3.847 -6.235 1.00 96.25 81 GLN A O 1
ATOM 660 N N . ASN A 1 82 ? -5.869 -2.278 -5.702 1.00 96.62 82 ASN A N 1
ATOM 661 C CA . ASN A 1 82 ? -4.699 -2.978 -6.233 1.00 96.62 82 ASN A CA 1
ATOM 662 C C . ASN A 1 82 ? -3.922 -3.740 -5.146 1.00 96.62 82 ASN A C 1
ATOM 664 O O . ASN A 1 82 ? -2.870 -4.315 -5.429 1.00 96.62 82 ASN A O 1
ATOM 668 N N . VAL A 1 83 ? -4.424 -3.781 -3.909 1.00 97.38 83 VAL A N 1
ATOM 669 C CA . VAL A 1 83 ? -3.896 -4.640 -2.842 1.00 97.38 83 VAL A CA 1
ATOM 670 C C . VAL A 1 83 ? -4.857 -5.800 -2.655 1.00 97.38 83 VAL A C 1
ATOM 672 O O . VAL A 1 83 ? -5.949 -5.623 -2.123 1.00 97.38 83 VAL A O 1
ATOM 675 N N . LEU A 1 84 ? -4.454 -6.984 -3.097 1.00 95.69 84 LEU A N 1
ATOM 676 C CA . LEU A 1 84 ? -5.240 -8.203 -2.945 1.00 95.69 84 LEU A CA 1
ATOM 677 C C . LEU A 1 84 ? -4.846 -8.937 -1.663 1.00 95.69 84 LEU A C 1
ATOM 679 O O . LEU A 1 84 ? -3.710 -8.822 -1.206 1.00 95.69 84 LEU A O 1
ATOM 683 N N . LEU A 1 85 ? -5.775 -9.688 -1.082 1.00 95.00 85 LEU A N 1
ATOM 684 C CA . LEU A 1 85 ? -5.597 -10.381 0.189 1.00 95.00 85 LEU A CA 1
ATOM 685 C C . LEU A 1 85 ? -5.744 -11.889 -0.017 1.00 95.00 85 LEU A C 1
ATOM 687 O O . LEU A 1 85 ? -6.770 -12.353 -0.518 1.00 95.00 85 LEU A O 1
ATOM 691 N N . ASP A 1 86 ? -4.727 -12.653 0.377 1.00 92.44 86 ASP A N 1
ATOM 692 C CA . ASP A 1 86 ? -4.806 -14.117 0.381 1.00 92.44 86 ASP A CA 1
ATOM 693 C C . ASP A 1 86 ? -5.661 -14.653 1.543 1.00 92.44 86 ASP A C 1
ATOM 695 O O . ASP A 1 86 ? -6.212 -13.880 2.331 1.00 92.44 86 ASP A O 1
ATOM 699 N N . GLU A 1 87 ? -5.780 -15.978 1.655 1.00 90.94 87 GLU A N 1
ATOM 700 C CA . GLU A 1 87 ? -6.537 -16.681 2.707 1.00 90.94 87 GLU A CA 1
ATOM 701 C C . GLU A 1 87 ? -6.147 -16.253 4.140 1.00 90.94 87 GLU A C 1
ATOM 703 O O . GLU A 1 87 ? -6.992 -16.222 5.035 1.00 90.94 87 GLU A O 1
ATOM 708 N N . ASN A 1 88 ? -4.891 -15.838 4.344 1.00 90.88 88 ASN A N 1
ATOM 709 C CA . ASN A 1 88 ? -4.328 -15.433 5.631 1.00 90.88 88 ASN A CA 1
ATOM 710 C C . ASN A 1 88 ? -4.355 -13.908 5.833 1.00 90.88 88 ASN A C 1
ATOM 712 O O . ASN A 1 88 ? -3.749 -13.399 6.778 1.00 90.88 88 ASN A O 1
ATOM 716 N N . LEU A 1 89 ? -5.044 -13.169 4.954 1.00 91.88 89 LEU A N 1
ATOM 717 C CA . LEU A 1 89 ? -5.042 -11.704 4.888 1.00 91.88 89 LEU A CA 1
ATOM 718 C C . LEU A 1 89 ? -3.639 -11.111 4.665 1.00 91.88 89 LEU A C 1
ATOM 720 O O . LEU A 1 89 ? -3.387 -9.954 5.011 1.00 91.88 89 LEU A O 1
ATOM 724 N N . CYS A 1 90 ? -2.721 -11.878 4.073 1.00 93.56 90 CYS A N 1
ATOM 725 C CA . CYS A 1 90 ? -1.434 -11.354 3.647 1.00 93.56 90 CYS A CA 1
ATOM 726 C C . CYS A 1 90 ? -1.639 -10.504 2.381 1.00 93.56 90 CYS A C 1
ATOM 728 O O . CYS A 1 90 ? -2.250 -10.974 1.414 1.00 93.56 90 CYS A O 1
ATOM 730 N N . PRO A 1 91 ? -1.144 -9.254 2.353 1.00 96.31 91 PRO A N 1
ATOM 731 C CA . PRO A 1 91 ? -1.339 -8.374 1.213 1.00 96.31 91 PRO A CA 1
ATOM 732 C C . PRO A 1 91 ? -0.399 -8.730 0.062 1.00 96.31 91 PRO A C 1
ATOM 734 O O . PRO A 1 91 ? 0.808 -8.915 0.259 1.00 96.31 91 PRO A O 1
ATOM 737 N N . LYS A 1 92 ? -0.943 -8.714 -1.155 1.00 95.12 92 LYS A N 1
ATOM 738 C CA . LYS A 1 92 ? -0.209 -8.810 -2.416 1.00 95.12 92 LYS A CA 1
ATOM 739 C C . LYS A 1 92 ? -0.486 -7.584 -3.281 1.00 95.12 92 LYS A C 1
ATOM 741 O O . LYS A 1 92 ? -1.618 -7.345 -3.698 1.00 95.12 92 LYS A O 1
ATOM 746 N N . VAL A 1 93 ? 0.563 -6.813 -3.562 1.00 95.62 93 VAL A N 1
ATOM 747 C CA . VAL A 1 93 ? 0.496 -5.675 -4.488 1.00 95.62 93 VAL A CA 1
ATOM 748 C C . VAL A 1 93 ? 0.322 -6.204 -5.912 1.00 95.62 93 VAL A C 1
ATOM 750 O O . VAL A 1 93 ? 1.106 -7.045 -6.364 1.00 95.62 93 VAL A O 1
ATOM 753 N N . SER A 1 94 ? -0.711 -5.724 -6.598 1.00 93.12 94 SER A N 1
ATOM 754 C CA . SER A 1 94 ? -1.173 -6.186 -7.910 1.00 93.12 94 SER A CA 1
ATOM 755 C C . SER A 1 94 ? -1.329 -5.028 -8.905 1.00 93.12 94 SER A C 1
ATOM 757 O O . SER A 1 94 ? -1.154 -3.874 -8.544 1.00 93.12 94 SER A O 1
ATOM 759 N N . ASP A 1 95 ? -1.670 -5.359 -10.153 1.00 89.81 95 ASP A N 1
ATOM 760 C CA . ASP A 1 95 ? -1.851 -4.423 -11.274 1.00 89.81 95 ASP A CA 1
ATOM 761 C C . ASP A 1 95 ? -0.628 -3.545 -11.605 1.00 89.81 95 ASP A C 1
ATOM 763 O O . ASP A 1 95 ? -0.543 -2.348 -11.336 1.00 89.81 95 ASP A O 1
ATOM 767 N N . PHE A 1 96 ? 0.317 -4.153 -12.321 1.00 90.50 96 PHE A N 1
ATOM 768 C CA . PHE A 1 96 ? 1.515 -3.483 -12.830 1.00 90.50 96 PHE A CA 1
ATOM 769 C C . PHE A 1 96 ? 1.275 -2.733 -14.149 1.00 90.50 96 PHE A C 1
ATOM 771 O O . PHE A 1 96 ? 2.244 -2.384 -14.827 1.00 90.50 96 PHE A O 1
ATOM 778 N N . GLY A 1 97 ? 0.021 -2.483 -14.548 1.00 88.69 97 GLY A N 1
ATOM 779 C CA . GLY A 1 97 ? -0.315 -1.868 -15.837 1.00 88.69 97 GLY A CA 1
ATOM 780 C C . GLY A 1 97 ? 0.314 -0.486 -16.046 1.00 88.69 97 GLY A C 1
ATOM 781 O O . GLY A 1 97 ? 0.661 -0.120 -17.171 1.00 88.69 97 GLY A O 1
ATOM 782 N N . LEU A 1 98 ? 0.529 0.264 -14.960 1.00 88.88 98 LEU A N 1
ATOM 783 C CA . LEU A 1 98 ? 1.149 1.594 -14.992 1.00 88.88 98 LEU A CA 1
ATOM 784 C C . LEU A 1 98 ? 2.632 1.604 -14.606 1.00 88.88 98 LEU A C 1
ATOM 786 O O . LEU A 1 98 ? 3.282 2.649 -14.759 1.00 88.88 98 LEU A O 1
ATOM 790 N N . ALA A 1 99 ? 3.163 0.458 -14.172 1.00 91.69 99 ALA A N 1
ATOM 791 C CA . ALA A 1 99 ? 4.495 0.348 -13.609 1.00 91.69 99 ALA A CA 1
ATOM 792 C C . ALA A 1 99 ? 5.592 0.664 -14.635 1.00 91.69 99 ALA A C 1
ATOM 794 O O . ALA A 1 99 ? 5.462 0.445 -15.846 1.00 91.69 99 ALA A O 1
ATOM 795 N N . LYS A 1 100 ? 6.720 1.174 -14.143 1.00 90.31 100 LYS A N 1
ATOM 796 C CA . LYS A 1 100 ? 7.874 1.550 -14.960 1.00 90.31 100 LYS A CA 1
ATOM 797 C C . LYS A 1 100 ? 9.172 1.036 -14.366 1.00 90.31 100 LYS A C 1
ATOM 799 O O . LYS A 1 100 ? 9.356 1.005 -13.154 1.00 90.31 100 LYS A O 1
ATOM 804 N N . LEU A 1 101 ? 10.084 0.668 -15.260 1.00 88.81 101 LEU A N 1
ATOM 805 C CA . LEU A 1 101 ? 11.451 0.309 -14.914 1.00 88.81 101 LEU A CA 1
ATOM 806 C C . LEU A 1 101 ? 12.316 1.572 -14.862 1.00 88.81 101 LEU A C 1
ATOM 808 O O . LEU A 1 101 ? 12.258 2.397 -15.772 1.00 88.81 101 LEU A O 1
ATOM 812 N N . CYS A 1 102 ? 13.132 1.681 -13.820 1.00 82.81 102 CYS A N 1
ATOM 813 C CA . CYS A 1 102 ? 14.132 2.724 -13.633 1.00 82.81 102 CYS A CA 1
ATOM 814 C C . CYS A 1 102 ? 15.518 2.117 -13.503 1.00 82.81 102 CYS A C 1
ATOM 816 O O . CYS A 1 102 ? 15.736 1.177 -12.726 1.00 82.81 102 CYS A O 1
ATOM 818 N N . GLU A 1 103 ? 16.488 2.715 -14.184 1.00 77.94 103 GLU A N 1
ATOM 819 C CA . GLU A 1 103 ? 17.883 2.420 -13.900 1.00 77.94 103 GLU A CA 1
ATOM 820 C C . GLU A 1 103 ? 18.224 2.840 -12.468 1.00 77.94 103 GLU A C 1
ATOM 822 O O . GLU A 1 103 ? 17.833 3.907 -12.004 1.00 77.94 103 GLU A O 1
ATOM 827 N N . LYS A 1 104 ? 18.976 2.010 -11.735 1.00 67.12 104 LYS A N 1
ATOM 828 C CA . LYS A 1 104 ? 19.288 2.278 -10.317 1.00 67.12 104 LYS A CA 1
ATOM 829 C C . LYS A 1 104 ? 20.026 3.604 -10.092 1.00 67.12 104 LYS A C 1
ATOM 831 O O . LYS A 1 104 ? 19.929 4.158 -9.001 1.00 67.12 104 LYS A O 1
ATOM 836 N N . ARG A 1 105 ? 20.753 4.091 -11.106 1.00 64.75 105 ARG A N 1
ATOM 837 C CA . ARG A 1 105 ? 21.506 5.354 -11.069 1.00 64.75 105 ARG A CA 1
ATOM 838 C C . ARG A 1 105 ? 20.629 6.580 -11.320 1.00 64.75 105 ARG A C 1
ATOM 840 O O . ARG A 1 105 ? 20.979 7.663 -10.862 1.00 64.75 105 ARG A O 1
ATOM 847 N N . GLU A 1 106 ? 19.492 6.411 -11.987 1.00 65.19 106 GLU A N 1
ATOM 848 C CA . GLU A 1 106 ? 18.543 7.488 -12.241 1.00 65.19 106 GLU A CA 1
ATOM 849 C C . GLU A 1 106 ? 17.476 7.488 -11.144 1.00 65.19 106 GLU A C 1
ATOM 851 O O . GLU A 1 106 ? 16.660 6.576 -11.000 1.00 65.19 106 GLU A O 1
ATOM 856 N N . SER A 1 107 ? 17.500 8.520 -10.304 1.00 68.50 107 SER A N 1
ATOM 857 C CA . SER A 1 107 ? 16.478 8.720 -9.274 1.00 68.50 107 SER A CA 1
ATOM 858 C C . SER A 1 107 ? 15.207 9.363 -9.828 1.00 68.50 107 SER A C 1
ATOM 860 O O . SER A 1 107 ? 14.174 9.301 -9.168 1.00 68.50 107 SER A O 1
ATOM 862 N N . ILE A 1 108 ? 15.281 9.966 -11.017 1.00 77.31 108 ILE A N 1
ATOM 863 C CA . ILE A 1 108 ? 14.257 10.836 -11.594 1.00 77.31 108 ILE A CA 1
ATOM 864 C C . ILE A 1 108 ? 13.758 10.254 -12.907 1.00 77.31 108 ILE A C 1
ATOM 866 O O . ILE A 1 108 ? 14.551 9.872 -13.761 1.00 77.31 108 ILE A O 1
ATOM 870 N N . MET A 1 109 ? 12.442 10.260 -13.083 1.00 77.00 109 MET A N 1
ATOM 871 C CA . MET A 1 109 ? 11.778 9.716 -14.260 1.00 77.00 109 MET A CA 1
ATOM 872 C C . MET A 1 109 ? 11.228 10.822 -15.157 1.00 77.00 109 MET A C 1
ATOM 874 O O . MET A 1 109 ? 10.547 11.737 -14.690 1.00 77.00 109 MET A O 1
ATOM 878 N N . SER A 1 110 ? 11.449 10.702 -16.465 1.00 71.50 110 SER A N 1
ATOM 879 C CA . SER A 1 110 ? 10.726 11.482 -17.468 1.00 71.50 110 SER A CA 1
ATOM 880 C C . SER A 1 110 ? 9.379 10.814 -17.766 1.00 71.50 110 SER A C 1
ATOM 882 O O . SER A 1 110 ? 9.272 9.882 -18.561 1.00 71.50 110 SER A O 1
ATOM 884 N N . LEU A 1 111 ? 8.315 11.280 -17.109 1.00 71.75 111 LEU A N 1
ATOM 885 C CA . LEU A 1 111 ? 6.950 10.910 -17.487 1.00 71.75 111 LEU A CA 1
ATOM 886 C C . LEU A 1 111 ? 6.437 11.848 -18.586 1.00 71.75 111 LEU A C 1
ATOM 888 O O . LEU A 1 111 ? 6.547 13.070 -18.457 1.00 71.75 111 LEU A O 1
ATOM 892 N N . ILE A 1 112 ? 5.917 11.262 -19.669 1.00 60.09 112 ILE A N 1
ATOM 893 C CA . ILE A 1 112 ? 5.300 11.986 -20.794 1.00 60.09 112 ILE A CA 1
ATOM 894 C C . ILE A 1 112 ? 3.863 12.396 -20.434 1.00 60.09 112 ILE A C 1
ATOM 896 O O . ILE A 1 112 ? 3.496 13.535 -20.686 1.00 60.09 112 ILE A O 1
ATOM 900 N N . ASP A 1 113 ? 3.129 11.518 -19.740 1.00 66.69 113 ASP A N 1
ATOM 901 C CA . ASP A 1 113 ? 1.743 11.733 -19.305 1.00 66.69 113 ASP A CA 1
ATOM 902 C C . ASP A 1 113 ? 1.570 11.439 -17.810 1.00 66.69 113 ASP A C 1
ATOM 904 O O . ASP A 1 113 ? 2.240 10.547 -17.260 1.00 66.69 113 ASP A O 1
ATOM 908 N N . SER A 1 114 ? 0.643 12.163 -17.173 1.00 74.69 114 SER A N 1
ATOM 909 C CA . SER A 1 114 ? 0.177 11.862 -15.819 1.00 74.69 114 SER A CA 1
ATOM 910 C C . SER A 1 114 ? -0.506 10.491 -15.799 1.00 74.69 114 SER A C 1
ATOM 912 O O . SER A 1 114 ? -1.218 10.099 -16.724 1.00 74.69 114 SER A O 1
ATOM 914 N N . ARG A 1 115 ? -0.226 9.710 -14.756 1.00 84.12 115 ARG A N 1
ATOM 915 C CA . ARG A 1 115 ? -0.716 8.337 -14.584 1.00 84.12 115 ARG A CA 1
ATOM 916 C C . ARG A 1 115 ? -0.999 8.073 -13.112 1.00 84.12 115 ARG A C 1
ATOM 918 O O . ARG A 1 115 ? -0.385 8.704 -12.256 1.00 84.12 115 ARG A O 1
ATOM 925 N N . GLY A 1 116 ? -1.884 7.120 -12.853 1.00 87.50 116 GLY A N 1
ATOM 926 C CA . GLY A 1 116 ? -2.320 6.732 -11.517 1.00 87.50 116 GLY A CA 1
ATOM 927 C C . GLY A 1 116 ? -3.785 7.073 -11.283 1.00 87.50 116 GLY A C 1
ATOM 928 O O . GLY A 1 116 ? -4.494 7.518 -12.188 1.00 87.50 116 GLY A O 1
ATOM 929 N N . THR A 1 117 ? -4.235 6.859 -10.053 1.00 89.12 117 THR A N 1
ATOM 930 C CA . THR A 1 117 ? -5.634 7.050 -9.657 1.00 89.12 117 THR A CA 1
ATOM 931 C C . THR A 1 117 ? -5.817 8.346 -8.874 1.00 89.12 117 THR A C 1
ATOM 933 O O . THR A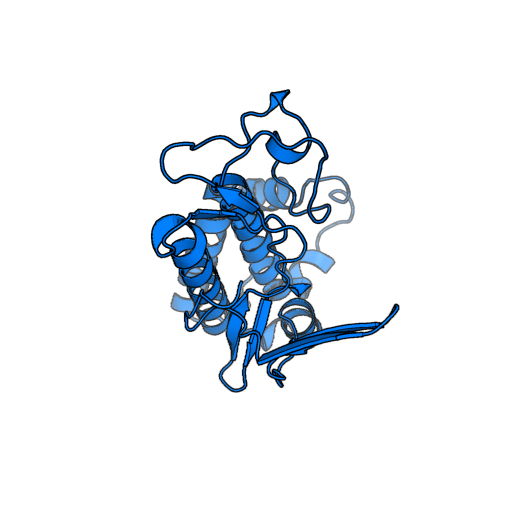 1 117 ? -5.104 8.596 -7.901 1.00 89.12 117 THR A O 1
ATOM 936 N N . ILE A 1 118 ? -6.786 9.175 -9.282 1.00 88.94 118 ILE A N 1
ATOM 937 C CA . ILE A 1 118 ? -7.130 10.429 -8.588 1.00 88.94 118 ILE A CA 1
ATOM 938 C C . ILE A 1 118 ? -7.369 10.141 -7.099 1.00 88.94 118 ILE A C 1
ATOM 940 O O . ILE A 1 118 ? -8.084 9.204 -6.756 1.00 88.94 118 ILE A O 1
ATOM 944 N N . GLY A 1 119 ? -6.751 10.941 -6.228 1.00 88.88 119 GLY A N 1
ATOM 945 C CA . GLY A 1 119 ? -6.748 10.727 -4.776 1.00 88.88 119 GLY A CA 1
ATOM 946 C C . GLY A 1 119 ? -5.510 9.997 -4.242 1.00 88.88 119 GLY A C 1
ATOM 947 O O . GLY A 1 119 ? -5.250 10.087 -3.051 1.00 88.88 119 GLY A O 1
ATOM 948 N N . TYR A 1 120 ? -4.711 9.352 -5.101 1.00 93.75 120 TYR A N 1
ATOM 949 C CA . TYR A 1 120 ? -3.440 8.703 -4.726 1.00 93.75 120 TYR A CA 1
ATOM 950 C C . TYR A 1 120 ? -2.247 9.218 -5.543 1.00 93.75 120 TYR A C 1
ATOM 952 O O . TYR A 1 120 ? -1.102 8.936 -5.207 1.00 93.75 120 TYR A O 1
ATOM 960 N N . ILE A 1 121 ? -2.493 9.982 -6.614 1.00 93.06 121 ILE A N 1
ATOM 961 C CA . ILE A 1 121 ? -1.439 10.569 -7.452 1.00 93.06 121 ILE A CA 1
ATOM 962 C C . ILE A 1 121 ? -0.633 11.591 -6.645 1.00 93.06 121 ILE A C 1
ATOM 964 O O . ILE A 1 121 ? -1.177 12.594 -6.185 1.00 93.06 121 ILE A O 1
ATOM 968 N N . ALA A 1 122 ? 0.678 11.364 -6.553 1.00 93.31 122 ALA A N 1
ATOM 969 C CA . ALA A 1 122 ? 1.613 12.312 -5.961 1.00 93.31 122 ALA A CA 1
ATOM 970 C C . ALA A 1 122 ? 1.642 13.640 -6.747 1.00 93.31 122 ALA A C 1
ATOM 972 O O . ALA A 1 122 ? 1.565 13.628 -7.985 1.00 93.31 122 ALA A O 1
ATOM 973 N N . PRO A 1 123 ? 1.778 14.795 -6.075 1.00 92.75 123 PRO A N 1
ATOM 974 C CA . PRO A 1 123 ? 1.652 16.104 -6.716 1.00 92.75 123 PRO A CA 1
ATOM 975 C C . PRO A 1 123 ? 2.669 16.318 -7.846 1.00 92.75 123 PRO A C 1
ATOM 977 O O . PRO A 1 123 ? 2.332 16.902 -8.877 1.00 92.75 123 PRO A O 1
ATOM 980 N N . GLU A 1 124 ? 3.886 15.784 -7.720 1.00 91.94 124 GLU A N 1
ATOM 981 C CA . GLU A 1 124 ? 4.932 15.871 -8.742 1.00 91.94 124 GLU A CA 1
ATOM 982 C C . GLU A 1 124 ? 4.648 15.037 -10.003 1.00 91.94 124 GLU A C 1
ATOM 984 O O . GLU A 1 124 ? 5.212 15.314 -11.064 1.00 91.94 124 GLU A O 1
ATOM 989 N N . VAL A 1 125 ? 3.768 14.031 -9.910 1.00 90.38 125 VAL A N 1
ATOM 990 C CA . VAL A 1 125 ? 3.285 13.244 -11.060 1.00 90.38 125 VAL A CA 1
ATOM 991 C C . VAL A 1 125 ? 2.215 14.015 -11.830 1.00 90.38 125 VAL A C 1
ATOM 993 O O . VAL A 1 125 ? 2.144 13.907 -13.054 1.00 90.38 125 VAL A O 1
ATOM 996 N N . PHE A 1 126 ? 1.404 14.811 -11.130 1.00 86.81 126 PHE A N 1
ATOM 997 C CA . PHE A 1 126 ? 0.404 15.675 -11.753 1.00 86.81 126 PHE A CA 1
ATOM 998 C C . PHE A 1 126 ? 1.036 16.920 -12.384 1.00 86.81 126 PHE A C 1
ATOM 1000 O O . PHE A 1 126 ? 0.704 17.287 -13.509 1.00 86.81 126 PHE A O 1
ATOM 1007 N N . SER A 1 127 ? 1.971 17.565 -11.680 1.00 86.75 127 SER A N 1
ATOM 1008 C CA . SER A 1 127 ? 2.677 18.742 -12.177 1.00 86.75 127 SER A CA 1
ATOM 1009 C C . SER A 1 127 ? 4.136 18.757 -11.741 1.00 86.75 127 SER A C 1
ATOM 1011 O O . SER A 1 127 ? 4.466 18.735 -10.556 1.00 86.75 127 SER A O 1
ATOM 1013 N N . ARG A 1 128 ? 5.028 18.932 -12.722 1.00 83.25 128 ARG A N 1
ATOM 1014 C CA . ARG A 1 128 ? 6.480 19.061 -12.509 1.00 83.25 128 ARG A CA 1
ATOM 1015 C C . ARG A 1 128 ? 6.873 20.290 -11.679 1.00 83.25 128 ARG A C 1
ATOM 1017 O O . ARG A 1 128 ? 8.028 20.400 -11.280 1.00 83.25 128 ARG A O 1
ATOM 1024 N N . MET A 1 129 ? 5.941 21.210 -11.417 1.00 87.94 129 MET A N 1
ATOM 1025 C CA . MET A 1 129 ? 6.172 22.328 -10.496 1.00 87.94 129 MET A CA 1
ATOM 1026 C C . MET A 1 129 ? 6.382 21.861 -9.052 1.00 87.94 129 MET A C 1
ATOM 1028 O O . MET A 1 129 ? 7.110 22.515 -8.314 1.00 87.94 129 MET A O 1
ATOM 1032 N N . TYR A 1 130 ? 5.786 20.732 -8.658 1.00 87.12 130 TYR A N 1
ATOM 1033 C CA . TYR A 1 130 ? 5.875 20.206 -7.292 1.00 87.12 130 TYR A CA 1
ATOM 1034 C C . TYR A 1 130 ? 7.099 19.319 -7.053 1.00 87.12 130 TYR A C 1
ATOM 1036 O O . TYR A 1 130 ? 7.354 18.907 -5.927 1.00 87.12 130 TYR A O 1
ATOM 1044 N N . GLY A 1 131 ? 7.884 19.035 -8.094 1.00 88.38 131 GLY A N 1
ATOM 1045 C CA . GLY A 1 131 ? 9.105 18.255 -7.967 1.00 88.38 131 GLY A CA 1
ATOM 1046 C C . GLY A 1 131 ? 9.358 17.342 -9.154 1.00 88.38 131 GLY A C 1
ATOM 1047 O O . GLY A 1 131 ? 8.837 17.524 -10.255 1.00 88.38 131 GLY A O 1
ATOM 1048 N N . ARG A 1 132 ? 10.212 16.345 -8.923 1.00 89.12 132 ARG A N 1
ATOM 1049 C CA . ARG A 1 132 ? 10.614 15.366 -9.931 1.00 89.12 132 ARG A CA 1
ATOM 1050 C C . ARG A 1 132 ? 10.090 13.988 -9.553 1.00 89.12 132 ARG A C 1
ATOM 1052 O O . ARG A 1 132 ? 10.325 13.522 -8.441 1.00 89.12 132 ARG A O 1
ATOM 1059 N N . VAL A 1 133 ? 9.452 13.326 -10.513 1.00 90.56 133 VAL A N 1
ATOM 1060 C CA . VAL A 1 133 ? 8.869 11.997 -10.321 1.00 90.56 133 VAL A CA 1
ATOM 1061 C C . VAL A 1 133 ? 9.949 10.968 -10.015 1.00 90.56 133 VAL A C 1
ATOM 1063 O O . VAL A 1 133 ? 10.983 10.916 -10.685 1.00 90.56 133 VAL A O 1
ATOM 1066 N N . SER A 1 134 ? 9.689 10.127 -9.018 1.00 91.94 134 SER A N 1
ATOM 1067 C CA . SER A 1 134 ? 10.579 9.047 -8.600 1.00 91.94 134 SER A CA 1
ATOM 1068 C C . SER A 1 134 ? 9.790 7.938 -7.900 1.00 91.94 134 SER A C 1
ATOM 1070 O O . SER A 1 134 ? 8.578 8.025 -7.745 1.00 91.94 134 SER A O 1
ATOM 1072 N N . HIS A 1 135 ? 10.486 6.926 -7.380 1.00 92.88 135 HIS A N 1
ATOM 1073 C CA . HIS A 1 135 ? 9.902 5.945 -6.456 1.00 92.88 135 HIS A CA 1
ATOM 1074 C C . HIS A 1 135 ? 9.207 6.564 -5.222 1.00 92.88 135 HIS A C 1
ATOM 1076 O O . HIS A 1 135 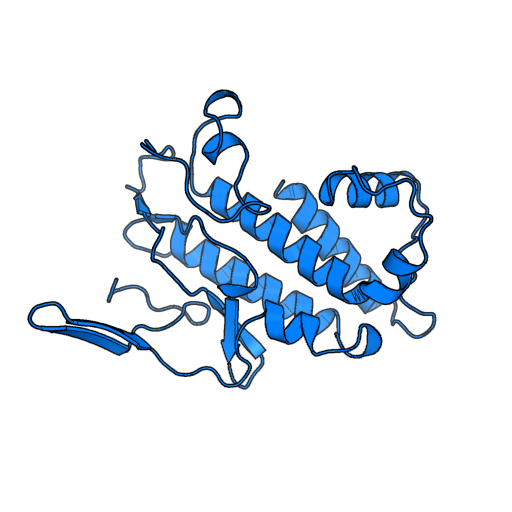? 8.375 5.908 -4.604 1.00 92.88 135 HIS A O 1
ATOM 1082 N N . LYS A 1 136 ? 9.495 7.830 -4.868 1.00 94.44 136 LYS A N 1
ATOM 1083 C CA . LYS A 1 136 ? 8.771 8.542 -3.801 1.00 94.44 136 LYS A CA 1
ATOM 1084 C C . LYS A 1 136 ? 7.299 8.792 -4.133 1.00 94.44 136 LYS A C 1
ATOM 1086 O O . LYS A 1 136 ? 6.502 8.888 -3.210 1.00 94.44 136 LYS A O 1
ATOM 1091 N N . SER A 1 137 ? 6.918 8.783 -5.406 1.00 94.69 137 SER A N 1
ATOM 1092 C CA . SER A 1 137 ? 5.513 8.895 -5.796 1.00 94.69 137 SER A CA 1
ATOM 1093 C C . SER A 1 137 ? 4.689 7.668 -5.358 1.00 94.69 137 SER A C 1
ATOM 1095 O O . SER A 1 137 ? 3.520 7.805 -4.995 1.00 94.69 137 SER A O 1
ATOM 1097 N N . ASP A 1 138 ? 5.302 6.476 -5.287 1.00 96.69 138 ASP A N 1
ATOM 1098 C CA . ASP A 1 138 ? 4.671 5.295 -4.670 1.00 96.69 138 ASP A CA 1
ATOM 1099 C C . ASP A 1 138 ? 4.575 5.437 -3.145 1.00 96.69 138 ASP A C 1
ATOM 1101 O O . ASP A 1 138 ? 3.618 4.951 -2.550 1.00 96.69 138 ASP A O 1
ATOM 1105 N N . ALA A 1 139 ? 5.545 6.106 -2.505 1.00 97.25 139 ALA A N 1
ATOM 1106 C CA . ALA A 1 139 ? 5.500 6.367 -1.065 1.00 97.25 139 ALA A CA 1
ATOM 1107 C C . ALA A 1 139 ? 4.324 7.288 -0.709 1.00 97.25 139 ALA A C 1
ATOM 1109 O O . ALA A 1 139 ? 3.583 6.981 0.219 1.00 97.25 139 ALA A O 1
ATOM 1110 N N . TYR A 1 140 ? 4.089 8.341 -1.497 1.00 96.88 140 TYR A N 1
ATOM 1111 C CA . TYR A 1 140 ? 2.902 9.190 -1.367 1.00 96.88 140 TYR A CA 1
ATOM 1112 C C . TYR A 1 140 ? 1.605 8.378 -1.481 1.00 96.88 140 TYR A C 1
ATOM 1114 O O . TYR A 1 140 ? 0.737 8.436 -0.611 1.00 96.88 140 TYR A O 1
ATOM 1122 N N . SER A 1 141 ? 1.507 7.553 -2.528 1.00 97.56 141 SER A N 1
ATOM 1123 C CA . SER A 1 141 ? 0.344 6.691 -2.771 1.00 97.56 141 SER A CA 1
ATOM 1124 C C . SER A 1 141 ? 0.114 5.704 -1.612 1.00 97.56 141 SER A C 1
ATOM 1126 O O . SER A 1 141 ? -1.019 5.474 -1.190 1.00 97.56 141 SER A O 1
ATOM 1128 N N . TYR A 1 142 ? 1.195 5.158 -1.043 1.00 98.38 142 TYR A N 1
ATOM 1129 C CA . TYR A 1 142 ? 1.160 4.330 0.165 1.00 98.38 142 TYR A CA 1
ATOM 1130 C C . TYR A 1 142 ? 0.651 5.103 1.389 1.00 98.38 142 TYR A C 1
ATOM 1132 O O . TYR A 1 142 ? -0.169 4.573 2.138 1.00 98.38 142 TYR A O 1
ATOM 1140 N N . GLY A 1 143 ? 1.077 6.356 1.573 1.00 97.44 143 GLY A N 1
ATOM 1141 C CA . GLY A 1 143 ? 0.566 7.232 2.628 1.00 97.44 143 GLY A CA 1
ATOM 1142 C C . GLY A 1 143 ? -0.950 7.390 2.550 1.00 97.44 143 GLY A C 1
ATOM 1143 O O . GLY A 1 143 ? -1.653 7.129 3.527 1.00 97.44 143 GLY A O 1
ATOM 1144 N N . MET A 1 144 ? -1.461 7.698 1.356 1.00 96.06 144 MET A N 1
ATOM 1145 C CA . MET A 1 144 ? -2.902 7.795 1.095 1.00 96.06 144 MET A CA 1
ATOM 1146 C C . MET A 1 144 ? -3.641 6.482 1.394 1.00 96.06 144 MET A C 1
ATOM 1148 O O . MET A 1 144 ? -4.672 6.499 2.068 1.00 96.06 144 MET A O 1
ATOM 1152 N N . LEU A 1 145 ? -3.084 5.337 0.981 1.00 96.69 145 LEU A N 1
ATOM 1153 C CA . LEU A 1 145 ? -3.630 4.007 1.275 1.00 96.69 145 LEU A CA 1
ATOM 1154 C C . LEU A 1 145 ? -3.718 3.727 2.787 1.00 96.69 145 LEU A C 1
ATOM 1156 O O . LEU A 1 145 ? -4.726 3.201 3.264 1.00 96.69 145 LEU A O 1
ATOM 1160 N N . VAL A 1 146 ? -2.687 4.090 3.557 1.00 95.88 146 VAL A N 1
ATOM 1161 C CA . VAL A 1 146 ? -2.678 3.922 5.020 1.00 95.88 146 VAL A CA 1
ATOM 1162 C C . VAL A 1 146 ? -3.738 4.793 5.680 1.00 95.88 146 VAL A C 1
ATOM 1164 O O . VAL A 1 146 ? -4.503 4.292 6.507 1.00 95.88 146 VAL A O 1
ATOM 1167 N N . LEU A 1 147 ? -3.825 6.069 5.300 1.00 91.75 147 LEU A N 1
ATOM 1168 C CA . LEU A 1 147 ? -4.819 6.984 5.859 1.00 91.75 147 LEU A CA 1
ATOM 1169 C C . LEU A 1 147 ? -6.251 6.534 5.544 1.00 91.75 147 LEU A C 1
ATOM 1171 O O . LEU A 1 147 ? -7.140 6.684 6.381 1.00 91.75 147 LEU A O 1
ATOM 1175 N N . GLU A 1 148 ? -6.489 5.926 4.385 1.00 90.75 148 GLU A N 1
ATOM 1176 C CA . GLU A 1 148 ? -7.802 5.390 4.037 1.00 90.75 148 GLU A CA 1
ATOM 1177 C C . GLU A 1 148 ? -8.201 4.163 4.865 1.00 90.75 148 GLU A C 1
ATOM 1179 O O . GLU A 1 148 ? -9.336 4.114 5.344 1.00 90.75 148 GLU A O 1
ATOM 1184 N N . MET A 1 149 ? -7.292 3.205 5.096 1.00 91.25 149 MET A N 1
ATOM 1185 C CA . MET A 1 149 ? -7.550 2.076 6.009 1.00 91.25 149 MET A CA 1
ATOM 1186 C C . MET A 1 149 ? -7.952 2.579 7.395 1.00 91.25 149 MET A C 1
ATOM 1188 O O . MET A 1 149 ? -8.913 2.117 8.013 1.00 91.25 149 MET A O 1
ATOM 1192 N N . ILE A 1 150 ? -7.209 3.577 7.850 1.00 86.81 150 ILE A N 1
ATOM 1193 C CA . ILE A 1 150 ? -7.374 4.224 9.133 1.00 86.81 150 ILE A CA 1
ATOM 1194 C C . ILE A 1 150 ? -8.717 4.978 9.187 1.00 86.81 150 ILE A C 1
ATOM 1196 O O . ILE A 1 150 ? -9.438 4.823 10.166 1.00 86.81 150 ILE A O 1
ATOM 1200 N N . ARG A 1 151 ? -9.150 5.677 8.127 1.00 83.06 151 ARG A N 1
ATOM 1201 C CA . ARG A 1 151 ? -10.507 6.260 8.019 1.00 83.06 151 ARG A CA 1
ATOM 1202 C C . ARG A 1 151 ? -11.607 5.209 7.996 1.00 83.06 151 ARG A C 1
ATOM 1204 O O . ARG A 1 151 ? -12.628 5.404 8.652 1.00 83.06 151 ARG A O 1
ATOM 1211 N N . ALA A 1 152 ? -11.437 4.127 7.239 1.00 82.00 152 ALA A N 1
ATOM 1212 C CA . ALA A 1 152 ? -12.443 3.076 7.124 1.00 82.00 152 ALA A CA 1
ATOM 1213 C C . ALA A 1 152 ? -12.792 2.478 8.498 1.00 82.00 152 ALA A C 1
ATOM 1215 O O . ALA A 1 152 ? -13.957 2.181 8.763 1.00 82.00 152 ALA A O 1
ATOM 1216 N N . ARG A 1 153 ? -11.811 2.423 9.409 1.00 77.69 153 ARG A N 1
ATOM 1217 C CA . ARG A 1 153 ? -12.012 2.014 10.803 1.00 77.69 153 ARG A CA 1
ATOM 1218 C C . ARG A 1 153 ? -12.950 2.926 11.607 1.00 77.69 153 ARG A C 1
ATOM 1220 O O . ARG A 1 153 ? -13.613 2.419 12.507 1.00 77.69 153 ARG A O 1
ATOM 1227 N N . ASN A 1 154 ? -13.046 4.223 11.295 1.00 70.00 154 ASN A N 1
ATOM 1228 C CA . ASN A 1 154 ? -13.836 5.204 12.076 1.00 70.00 154 ASN A CA 1
ATOM 1229 C C . ASN A 1 154 ? -14.937 5.864 11.252 1.00 70.00 154 ASN A C 1
ATOM 1231 O O . ASN A 1 154 ? -15.314 7.004 11.522 1.00 70.00 154 ASN A O 1
ATOM 1235 N N . ARG A 1 155 ? -15.471 5.152 10.251 1.00 67.81 155 ARG A N 1
ATOM 1236 C CA . ARG A 1 155 ? -16.608 5.627 9.446 1.00 67.81 155 ARG A CA 1
ATOM 1237 C C . ARG A 1 155 ? -17.762 6.145 10.315 1.00 67.81 155 ARG A C 1
ATOM 1239 O O . ARG A 1 155 ? -18.268 7.224 10.040 1.00 67.81 155 ARG A O 1
ATOM 1246 N N . GLU A 1 156 ? -18.079 5.456 11.412 1.00 56.53 156 GLU A N 1
ATOM 1247 C CA . GLU A 1 156 ? -19.150 5.855 12.342 1.00 56.53 156 GLU A CA 1
ATOM 1248 C C . GLU A 1 156 ? -18.890 7.203 13.038 1.00 56.53 156 GLU A C 1
ATOM 1250 O O . GLU A 1 156 ? -19.825 7.960 13.280 1.00 56.53 156 GLU A O 1
ATOM 1255 N N . THR A 1 157 ? -17.632 7.557 13.308 1.00 53.44 157 THR A N 1
ATOM 1256 C CA . THR A 1 157 ? -17.283 8.838 13.944 1.00 53.44 157 THR A CA 1
ATOM 1257 C C . THR A 1 157 ? -17.277 9.987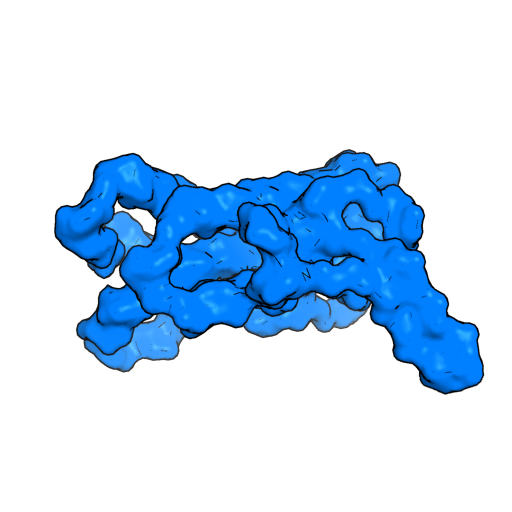 12.933 1.00 53.44 157 THR A C 1
ATOM 1259 O O . THR A 1 157 ? -17.694 11.100 13.249 1.00 53.44 157 THR A O 1
ATOM 1262 N N . VAL A 1 158 ? -16.863 9.712 11.690 1.00 53.47 158 VAL A N 1
ATOM 1263 C CA . VAL A 1 158 ? -16.782 10.703 10.602 1.00 53.47 158 VAL A CA 1
ATOM 1264 C C . VAL A 1 158 ? -18.169 11.100 10.079 1.00 53.47 158 VAL A C 1
ATOM 1266 O O . VAL A 1 158 ? -18.374 12.261 9.741 1.00 53.47 158 VAL A O 1
ATOM 1269 N N . GLU A 1 159 ? -19.139 10.182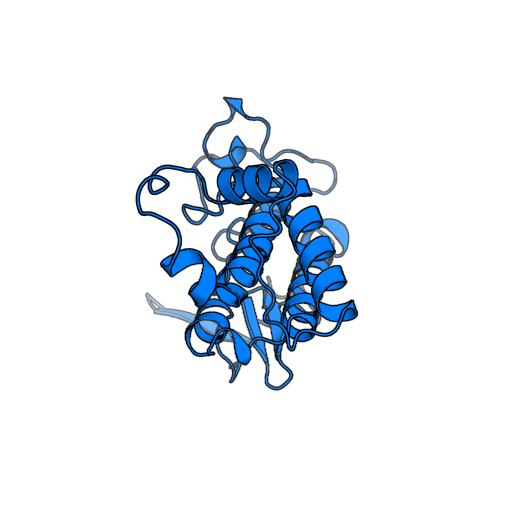 10.056 1.00 50.81 159 GLU A N 1
ATOM 1270 C CA . GLU A 1 159 ? -20.518 10.468 9.615 1.00 50.81 159 GLU A CA 1
ATOM 1271 C C . GLU A 1 159 ? -21.312 11.335 10.608 1.00 50.81 159 GLU A C 1
ATOM 1273 O O . GLU A 1 159 ? -22.278 11.990 10.222 1.00 50.81 159 GLU A O 1
ATOM 1278 N N . THR A 1 160 ? -20.882 11.399 11.872 1.00 46.16 160 THR A N 1
ATOM 1279 C CA . THR A 1 160 ? -21.491 12.262 12.903 1.00 46.16 160 THR A CA 1
ATOM 1280 C C . THR A 1 160 ? -20.878 13.664 13.000 1.00 46.16 160 THR A C 1
ATOM 1282 O O . THR A 1 160 ? -21.383 14.502 13.750 1.00 46.16 160 THR A O 1
ATOM 1285 N N . ALA A 1 161 ? -19.809 13.952 12.248 1.00 47.16 161 ALA A N 1
ATOM 1286 C CA . ALA A 1 161 ? -19.180 15.270 12.230 1.00 47.16 161 ALA A CA 1
ATOM 1287 C C . ALA A 1 161 ? -20.015 16.271 11.396 1.00 47.16 161 ALA A C 1
ATOM 1289 O O . ALA A 1 161 ? -20.504 15.919 10.320 1.00 47.16 161 ALA A O 1
ATOM 1290 N N . PRO A 1 162 ? -20.196 17.527 11.854 1.00 42.03 162 PRO A N 1
ATOM 1291 C CA . PRO A 1 162 ? -21.052 18.497 11.177 1.00 42.03 162 PRO A CA 1
ATOM 1292 C C . PRO A 1 162 ? -20.566 18.784 9.749 1.00 42.03 162 PRO A C 1
ATOM 1294 O O . PRO A 1 162 ? -19.385 19.026 9.502 1.00 42.03 162 PRO A O 1
ATOM 1297 N N . SER A 1 163 ? -21.523 18.811 8.820 1.00 46.31 163 SER A N 1
ATOM 1298 C CA . SER A 1 163 ? -21.412 18.864 7.352 1.00 46.31 163 SER A CA 1
ATOM 1299 C C . SER A 1 163 ? -20.670 20.066 6.738 1.00 46.31 163 SER A C 1
ATOM 1301 O O . SER A 1 163 ? -20.707 20.250 5.523 1.00 46.31 163 SER A O 1
ATOM 1303 N N . ASN A 1 164 ? -19.986 20.889 7.535 1.00 43.94 164 ASN A N 1
ATOM 1304 C CA . ASN A 1 164 ? -19.296 22.096 7.071 1.00 43.94 164 ASN A CA 1
ATOM 1305 C C . ASN A 1 164 ? -17.847 21.848 6.599 1.00 43.94 164 ASN A C 1
ATOM 1307 O O . ASN A 1 164 ? -17.194 22.788 6.158 1.00 43.94 164 ASN A O 1
ATOM 1311 N N . SER A 1 165 ? -17.326 20.615 6.671 1.00 47.81 165 SER A N 1
ATOM 1312 C CA . SER A 1 165 ? -15.942 20.274 6.284 1.00 47.81 165 SER A CA 1
ATOM 1313 C C . SER A 1 165 ? -15.799 19.619 4.901 1.00 47.81 165 SER A C 1
ATOM 1315 O O . SER A 1 165 ? -14.709 19.170 4.549 1.00 47.81 165 SER A O 1
ATOM 1317 N N . SER A 1 166 ? -16.868 19.570 4.098 1.00 46.94 166 SER A N 1
ATOM 1318 C CA . SER A 1 166 ? -16.944 18.773 2.859 1.00 46.94 166 SER A CA 1
ATOM 1319 C C . SER A 1 166 ? -15.957 19.163 1.745 1.00 46.94 166 SER A C 1
ATOM 1321 O O . SER A 1 166 ? -15.844 18.434 0.763 1.00 46.94 166 SER A O 1
ATOM 1323 N N . SER A 1 167 ? -15.212 20.264 1.895 1.00 48.03 167 SER A N 1
ATOM 1324 C CA . SER A 1 167 ? -14.173 20.699 0.952 1.00 48.03 167 SER A CA 1
ATOM 1325 C C . SER A 1 167 ? -12.734 20.483 1.437 1.00 48.03 167 SER A C 1
ATOM 1327 O O . SER A 1 167 ? -11.803 20.866 0.729 1.00 48.03 167 SER A O 1
ATOM 1329 N N . ALA A 1 168 ? -12.514 19.955 2.646 1.00 55.88 168 ALA A N 1
ATOM 1330 C CA . ALA A 1 168 ? -11.165 19.766 3.170 1.00 55.88 168 ALA A CA 1
ATOM 1331 C C . ALA A 1 168 ? -10.513 18.522 2.547 1.00 55.88 168 ALA A C 1
ATOM 1333 O O . ALA A 1 168 ? -11.084 17.430 2.570 1.00 55.88 168 ALA A O 1
ATOM 1334 N N . TYR A 1 169 ? -9.304 18.691 2.004 1.00 67.81 169 TYR A N 1
ATOM 1335 C CA . TYR A 1 169 ? -8.464 17.582 1.566 1.00 67.81 169 TYR A CA 1
ATOM 1336 C C . TYR A 1 169 ? -8.282 16.597 2.730 1.00 67.81 169 TYR A C 1
ATOM 1338 O O . TYR A 1 169 ? -8.012 17.000 3.860 1.00 67.81 169 TYR A O 1
ATOM 1346 N N . PHE A 1 170 ? -8.503 15.306 2.479 1.00 66.50 170 PHE A N 1
ATOM 1347 C CA . PHE A 1 170 ? -8.641 14.310 3.545 1.00 66.50 170 PHE A CA 1
ATOM 1348 C C . PHE A 1 170 ? -7.423 14.244 4.500 1.00 66.50 170 PHE A C 1
ATOM 1350 O O . PHE A 1 170 ? -7.636 14.258 5.714 1.00 66.50 170 PHE A O 1
ATOM 1357 N N . PRO A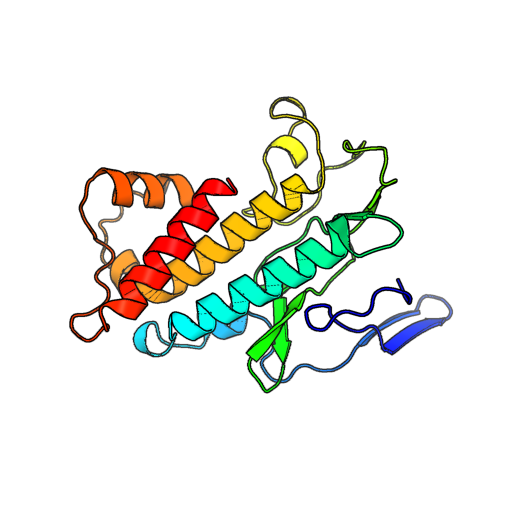 1 171 ? -6.168 14.270 4.011 1.00 73.56 171 PRO A N 1
ATOM 1358 C CA . PRO A 1 171 ? -4.988 14.415 4.868 1.00 73.56 171 PRO A CA 1
ATOM 1359 C C . PRO A 1 171 ? -4.948 15.707 5.696 1.00 73.56 171 PRO A C 1
ATOM 1361 O O . PRO A 1 171 ? -4.604 15.647 6.874 1.00 73.56 171 PRO A O 1
ATOM 1364 N N . ASP A 1 172 ? -5.357 16.854 5.140 1.00 73.31 172 ASP A N 1
ATOM 1365 C CA . ASP A 1 172 ? -5.391 18.131 5.876 1.00 73.31 172 ASP A CA 1
ATOM 1366 C C . ASP A 1 172 ? -6.371 18.076 7.048 1.00 73.31 172 ASP A C 1
ATOM 1368 O O . ASP A 1 172 ? -6.134 18.661 8.106 1.00 73.31 172 ASP A O 1
ATOM 1372 N N . TRP A 1 173 ? -7.492 17.376 6.861 1.00 68.88 173 TRP A N 1
ATOM 1373 C CA . TRP A 1 173 ? -8.463 17.168 7.926 1.00 68.88 173 TRP A CA 1
ATOM 1374 C C . TRP A 1 173 ? -7.873 16.320 9.063 1.00 68.88 173 TRP A C 1
ATOM 1376 O O . TRP A 1 173 ? -7.988 16.708 10.222 1.00 68.88 173 TRP A O 1
ATOM 1386 N N . ILE A 1 174 ? -7.168 15.230 8.736 1.00 70.38 174 ILE A N 1
ATOM 1387 C CA . ILE A 1 174 ? -6.485 14.378 9.727 1.00 70.38 174 ILE A CA 1
ATOM 1388 C C . ILE A 1 174 ? -5.396 15.154 10.475 1.00 70.38 174 ILE A C 1
ATOM 1390 O O . ILE A 1 174 ? -5.246 15.012 11.687 1.00 70.38 174 ILE A O 1
ATOM 1394 N N . TYR A 1 175 ? -4.626 15.973 9.763 1.00 69.50 175 TYR A N 1
ATOM 1395 C CA . TYR A 1 175 ? -3.558 16.763 10.363 1.00 69.50 175 TYR A CA 1
ATOM 1396 C C . TYR A 1 175 ? -4.106 17.777 11.382 1.00 69.50 175 TYR A C 1
ATOM 1398 O O . TYR A 1 175 ? -3.595 17.871 12.496 1.00 69.50 175 TYR A O 1
ATOM 1406 N N . LYS A 1 176 ? -5.200 18.472 11.043 1.00 70.44 176 LYS A N 1
ATOM 1407 C CA . LYS A 1 176 ? -5.871 19.413 11.956 1.00 70.44 176 LYS A CA 1
ATOM 1408 C C . LYS A 1 176 ? -6.471 18.723 13.181 1.00 70.44 176 LYS A C 1
ATOM 1410 O O . LYS A 1 176 ? -6.407 19.279 14.271 1.00 70.44 176 LYS A O 1
ATOM 1415 N N . ASP A 1 177 ? -7.033 17.527 13.012 1.00 69.00 177 ASP A N 1
ATOM 1416 C CA . ASP A 1 177 ? -7.524 16.701 14.124 1.00 69.00 177 ASP A CA 1
ATOM 1417 C C . ASP A 1 177 ? -6.391 16.379 15.116 1.00 69.00 177 ASP A C 1
ATOM 1419 O O . ASP A 1 177 ? -6.522 16.590 16.320 1.00 69.00 177 ASP A O 1
ATOM 1423 N N . LEU A 1 178 ? -5.219 15.983 14.600 1.00 69.38 178 LEU A N 1
ATOM 1424 C CA . LEU A 1 178 ? -4.032 15.720 15.419 1.00 69.38 178 LEU A CA 1
ATOM 1425 C C . LEU A 1 178 ? -3.495 16.968 16.135 1.00 69.38 178 LEU A C 1
ATOM 1427 O O . LEU A 1 178 ? -3.114 16.866 17.302 1.00 69.38 178 LEU A O 1
ATOM 1431 N N . GLU A 1 179 ? -3.439 18.122 15.461 1.00 69.75 179 GLU A N 1
ATOM 1432 C CA . GLU A 1 179 ? -2.949 19.379 16.051 1.00 69.75 179 GLU A CA 1
ATOM 1433 C C . GLU A 1 179 ? -3.859 19.912 17.159 1.00 69.75 179 GLU A C 1
ATOM 1435 O O . GLU A 1 179 ? -3.367 20.420 18.167 1.00 69.75 179 GLU A O 1
ATOM 1440 N N . ASN A 1 180 ? -5.176 19.773 17.002 1.00 64.31 180 ASN A N 1
ATOM 1441 C CA . ASN A 1 180 ? -6.142 20.287 17.969 1.00 64.31 180 ASN A CA 1
ATOM 1442 C C . ASN A 1 180 ? -6.136 19.507 19.294 1.00 64.31 180 ASN A C 1
ATOM 1444 O O . ASN A 1 180 ? -6.781 19.935 20.250 1.00 64.31 180 ASN A O 1
ATOM 1448 N N . GLY A 1 181 ? -5.445 18.359 19.367 1.00 56.78 181 GLY A N 1
ATOM 1449 C CA . GLY A 1 181 ? -5.449 17.474 20.539 1.00 56.78 181 GLY A CA 1
ATOM 1450 C C . GLY A 1 181 ? -6.820 16.857 20.836 1.00 56.78 181 GLY A C 1
ATOM 1451 O O . GLY A 1 181 ? -6.959 16.076 21.778 1.00 56.78 181 GLY A O 1
ATOM 1452 N N . ASP A 1 182 ? -7.819 17.192 20.019 1.00 54.44 182 ASP A N 1
ATOM 1453 C CA . ASP A 1 182 ? -9.130 16.584 19.988 1.00 54.44 182 ASP A CA 1
ATOM 1454 C C . ASP A 1 182 ? -8.904 15.228 19.331 1.00 54.44 182 ASP A C 1
ATOM 1456 O O . ASP A 1 182 ? -8.802 15.090 18.118 1.00 54.44 182 ASP A O 1
ATOM 1460 N N . HIS A 1 183 ? -8.666 14.204 20.146 1.00 54.56 183 HIS A N 1
ATOM 1461 C CA . HIS A 1 183 ? -8.591 12.829 19.674 1.00 54.56 183 HIS A CA 1
ATOM 1462 C C . HIS A 1 183 ? -10.004 12.369 19.284 1.00 54.56 183 HIS A C 1
ATOM 1464 O O . HIS A 1 183 ? -10.537 11.408 19.839 1.00 54.56 183 HIS A O 1
ATOM 1470 N N . THR A 1 184 ? -10.632 13.068 18.334 1.00 48.47 184 THR A N 1
ATOM 1471 C CA . THR A 1 184 ? -11.951 12.773 17.767 1.00 48.47 184 THR A CA 1
ATOM 1472 C C . THR A 1 184 ? -11.955 11.429 17.054 1.00 48.47 184 THR A C 1
ATOM 1474 O O . THR A 1 184 ? -13.014 10.868 16.785 1.00 48.47 184 THR A O 1
ATOM 1477 N N . TRP A 1 185 ? -10.777 10.824 16.889 1.00 52.91 185 TRP A N 1
ATOM 1478 C CA . TRP A 1 185 ? -10.558 9.385 16.993 1.00 52.91 185 TRP A CA 1
ATOM 1479 C C . TRP A 1 185 ? -11.058 8.808 18.328 1.00 52.91 185 TRP A C 1
ATOM 1481 O O . TRP A 1 185 ? -10.296 8.306 19.161 1.00 52.91 185 TRP A O 1
ATOM 1491 N N . LYS A 1 186 ? -12.380 8.806 18.525 1.00 49.16 186 LYS A N 1
ATOM 1492 C CA . LYS A 1 186 ? -13.031 7.918 19.485 1.00 49.16 186 LYS A CA 1
ATOM 1493 C C . LYS A 1 186 ? -12.868 6.497 18.971 1.00 49.16 186 LYS A C 1
ATOM 1495 O O . LYS A 1 186 ? -13.772 5.903 18.395 1.00 49.16 186 LYS A O 1
ATOM 1500 N N . PHE A 1 187 ? -11.671 5.959 19.165 1.00 52.62 187 PHE A N 1
ATOM 1501 C CA . PHE A 1 187 ? -11.501 4.541 19.355 1.00 52.62 187 PHE A CA 1
ATOM 1502 C C . PHE A 1 187 ? -12.465 4.190 20.486 1.00 52.62 187 PHE A C 1
ATOM 1504 O O . PHE A 1 187 ? -12.234 4.667 21.600 1.00 52.62 187 PHE A O 1
ATOM 1511 N N . GLY A 1 188 ? -13.573 3.508 20.172 1.00 48.44 188 GLY A N 1
ATOM 1512 C CA . GLY A 1 188 ? -14.648 3.229 21.126 1.00 48.44 188 GLY A CA 1
ATOM 1513 C C . GLY A 1 188 ? -14.105 2.766 22.478 1.00 48.44 188 GLY A C 1
ATOM 1514 O O . GLY A 1 188 ? -12.992 2.243 22.553 1.00 48.44 188 GLY A O 1
ATOM 1515 N N . ASP A 1 189 ? -14.868 2.980 23.548 1.00 47.22 189 ASP A N 1
ATOM 1516 C CA . ASP A 1 189 ? -14.414 2.762 24.931 1.00 47.22 189 ASP A CA 1
ATOM 1517 C C . ASP A 1 189 ? -13.893 1.330 25.213 1.00 47.22 189 ASP A C 1
ATOM 1519 O O . ASP A 1 189 ? -13.215 1.110 26.212 1.00 47.22 189 ASP A O 1
ATOM 1523 N N . GLU A 1 190 ? -14.117 0.379 24.299 1.00 53.34 190 GLU A N 1
ATOM 1524 C CA . GLU A 1 190 ? -13.605 -1.000 24.325 1.00 53.34 190 GLU A CA 1
ATOM 1525 C C . GLU A 1 190 ? -12.213 -1.213 23.690 1.00 53.34 190 GLU A C 1
ATOM 1527 O O . GLU A 1 190 ? -11.695 -2.328 23.723 1.00 53.34 190 GLU A O 1
ATOM 1532 N N . ILE A 1 191 ? -11.574 -0.190 23.109 1.00 60.47 191 ILE A N 1
ATOM 1533 C CA . ILE A 1 191 ? -10.291 -0.359 22.403 1.00 60.47 191 ILE A CA 1
ATOM 1534 C C . ILE A 1 191 ? -9.109 -0.399 23.376 1.00 60.47 191 ILE A C 1
ATOM 1536 O O . ILE A 1 191 ? -8.875 0.535 24.154 1.00 60.47 191 ILE A O 1
ATOM 1540 N N . ILE A 1 192 ? -8.313 -1.466 23.269 1.00 69.88 192 ILE A N 1
ATOM 1541 C CA . ILE A 1 192 ? -7.121 -1.708 24.087 1.00 69.88 192 ILE A CA 1
ATOM 1542 C C . ILE A 1 192 ? -6.090 -0.605 23.799 1.00 69.88 192 ILE A C 1
ATOM 1544 O O . ILE A 1 192 ? -5.885 -0.201 22.654 1.00 69.88 192 ILE A O 1
ATOM 1548 N N . ARG A 1 193 ? -5.402 -0.110 24.838 1.00 75.56 193 ARG A N 1
ATOM 1549 C CA . ARG A 1 193 ? -4.375 0.954 24.746 1.00 75.56 193 ARG A CA 1
ATOM 1550 C C . ARG A 1 193 ? -3.376 0.734 23.600 1.00 75.56 193 ARG A C 1
ATOM 1552 O O . ARG A 1 193 ? -2.945 1.693 22.969 1.00 75.56 193 ARG A O 1
ATOM 1559 N N . GLU A 1 194 ? -3.022 -0.520 23.345 1.00 77.62 194 GLU A N 1
ATOM 1560 C CA . GLU A 1 194 ? -2.086 -0.935 22.299 1.00 77.62 194 GLU A CA 1
ATOM 1561 C C . GLU A 1 194 ? -2.607 -0.649 20.884 1.00 77.62 194 GLU A C 1
ATOM 1563 O O . GLU A 1 194 ? -1.869 -0.105 20.064 1.00 77.62 194 GLU A O 1
ATOM 1568 N N . GLU A 1 195 ? -3.885 -0.912 20.606 1.00 79.19 195 GLU A N 1
ATOM 1569 C CA . GLU A 1 195 ? -4.496 -0.639 19.300 1.00 79.19 195 GLU A CA 1
ATOM 1570 C C . GLU A 1 195 ? -4.525 0.866 18.996 1.00 79.19 195 GLU A C 1
ATOM 1572 O O . GLU A 1 195 ? -4.258 1.277 17.864 1.00 79.19 195 GLU A O 1
ATOM 1577 N N . LYS A 1 196 ? -4.761 1.706 20.017 1.00 79.06 196 LYS A N 1
ATOM 1578 C CA . LYS A 1 196 ? -4.706 3.173 19.872 1.00 79.06 196 LYS A CA 1
ATOM 1579 C C . LYS A 1 196 ? -3.302 3.646 19.485 1.00 79.06 196 LYS A C 1
ATOM 1581 O O . LYS A 1 196 ? -3.153 4.496 18.609 1.00 79.06 196 LYS A O 1
ATOM 1586 N N . GLU A 1 197 ? -2.266 3.079 20.103 1.00 84.50 197 GLU A N 1
ATOM 1587 C CA . GLU A 1 197 ? -0.871 3.407 19.780 1.00 84.50 197 GLU A CA 1
ATOM 1588 C C . GLU A 1 197 ? -0.475 2.938 18.373 1.00 84.50 197 GLU A C 1
ATOM 1590 O O . GLU A 1 197 ? 0.235 3.655 17.664 1.00 84.50 197 GLU A O 1
ATOM 1595 N N . ILE A 1 198 ? -0.942 1.762 17.937 1.00 88.50 198 ILE A N 1
ATOM 1596 C CA . ILE A 1 198 ? -0.697 1.264 16.576 1.00 88.50 198 ILE A CA 1
ATOM 1597 C C . ILE A 1 198 ? -1.351 2.191 15.552 1.00 88.50 198 ILE A C 1
ATOM 1599 O O . ILE A 1 198 ? -0.669 2.655 14.636 1.00 88.50 198 ILE A O 1
ATOM 1603 N N . ALA A 1 199 ? -2.633 2.516 15.726 1.00 85.94 199 ALA A N 1
ATOM 1604 C CA . ALA A 1 199 ? -3.339 3.410 14.817 1.00 85.94 199 ALA A CA 1
ATOM 1605 C C . ALA A 1 199 ? -2.672 4.791 14.754 1.00 85.94 199 ALA A C 1
ATOM 1607 O O . ALA A 1 199 ? -2.427 5.299 13.664 1.00 85.94 199 ALA A O 1
ATOM 1608 N N . LYS A 1 200 ? -2.268 5.357 15.900 1.00 86.38 200 LYS A N 1
ATOM 1609 C CA . LYS A 1 200 ? -1.524 6.625 15.951 1.00 86.38 200 LYS A CA 1
ATOM 1610 C C . LYS A 1 200 ? -0.223 6.562 15.149 1.00 86.38 200 LYS A C 1
ATOM 1612 O O . LYS A 1 200 ? 0.062 7.470 14.370 1.00 86.38 200 LYS A O 1
ATOM 1617 N N . LYS A 1 201 ? 0.565 5.493 15.307 1.00 90.94 201 LYS A N 1
ATOM 1618 C CA . LYS A 1 201 ? 1.803 5.294 14.535 1.00 90.94 201 LYS A CA 1
ATOM 1619 C C . LYS A 1 201 ? 1.522 5.172 13.040 1.00 90.94 201 LYS A C 1
ATOM 1621 O O . LYS A 1 201 ? 2.236 5.782 12.251 1.00 90.94 201 LYS A O 1
ATOM 1626 N N . MET A 1 202 ? 0.489 4.425 12.653 1.00 93.25 202 MET A N 1
ATOM 1627 C CA . MET A 1 202 ? 0.080 4.299 11.252 1.00 93.25 202 MET A CA 1
ATOM 1628 C C . MET A 1 202 ? -0.310 5.653 10.658 1.00 93.25 202 MET A C 1
ATOM 1630 O O . MET A 1 202 ? 0.171 5.989 9.580 1.00 93.25 202 MET A O 1
ATOM 1634 N N . THR A 1 203 ? -1.103 6.456 11.372 1.00 90.25 203 THR A N 1
ATOM 1635 C CA . THR A 1 203 ? -1.486 7.804 10.933 1.00 90.25 203 THR A CA 1
ATOM 1636 C C . THR A 1 203 ? -0.265 8.701 10.742 1.00 90.25 203 THR A C 1
ATOM 1638 O O . THR A 1 203 ? -0.142 9.344 9.704 1.00 90.25 203 THR A O 1
ATOM 1641 N N . LEU A 1 204 ? 0.674 8.708 11.696 1.00 90.94 204 LEU A N 1
ATOM 1642 C CA . LEU A 1 204 ? 1.905 9.500 11.590 1.00 90.94 204 LEU A CA 1
ATOM 1643 C C . LEU A 1 204 ? 2.765 9.080 10.394 1.00 90.94 204 LEU A C 1
ATOM 1645 O O . LEU A 1 204 ? 3.256 9.937 9.667 1.00 90.94 204 LEU A O 1
ATOM 1649 N N . VAL A 1 205 ? 2.917 7.773 10.160 1.00 94.62 205 VAL A N 1
ATOM 1650 C CA . VAL A 1 205 ? 3.641 7.259 8.988 1.00 94.62 205 VAL A CA 1
ATOM 1651 C C . VAL A 1 205 ? 2.928 7.649 7.694 1.00 94.62 205 VAL A C 1
ATOM 1653 O O . VAL A 1 205 ? 3.588 8.100 6.764 1.00 94.62 205 VAL A O 1
ATOM 1656 N N . GLY A 1 206 ? 1.599 7.521 7.642 1.00 94.19 206 GLY A N 1
ATOM 1657 C CA . GLY A 1 206 ? 0.798 7.915 6.484 1.00 94.19 206 GLY A CA 1
ATOM 1658 C C . GLY A 1 206 ? 0.963 9.395 6.140 1.00 94.19 206 GLY A C 1
ATOM 1659 O O . GLY A 1 206 ? 1.168 9.727 4.977 1.00 94.19 206 GLY A O 1
ATOM 1660 N N . LEU A 1 207 ? 0.960 10.266 7.154 1.00 90.69 207 LEU A N 1
ATOM 1661 C CA . LEU A 1 207 ? 1.195 11.702 6.988 1.00 90.69 207 LEU A CA 1
ATOM 1662 C C . LEU A 1 207 ? 2.638 12.030 6.595 1.00 90.69 207 LEU A C 1
ATOM 1664 O O . LEU A 1 207 ? 2.839 12.894 5.760 1.00 90.69 207 LEU A O 1
ATOM 1668 N N . TRP A 1 208 ? 3.647 11.341 7.135 1.00 93.69 208 TRP A N 1
ATOM 1669 C CA . TRP A 1 208 ? 5.047 11.544 6.728 1.00 93.69 208 TRP A CA 1
ATOM 1670 C C . TRP A 1 208 ? 5.346 11.134 5.285 1.00 93.69 208 TRP A C 1
ATOM 1672 O O . TRP A 1 208 ? 6.382 11.515 4.737 1.00 93.69 208 TRP A O 1
ATOM 1682 N N . CYS A 1 209 ? 4.488 10.317 4.681 1.00 94.88 209 CYS A N 1
ATOM 1683 C CA . CYS A 1 209 ? 4.603 9.949 3.279 1.00 94.88 209 CYS A CA 1
ATOM 1684 C C . CYS A 1 209 ? 4.061 11.016 2.312 1.00 94.88 209 CYS A C 1
ATOM 1686 O O . CYS A 1 209 ? 4.374 10.928 1.124 1.00 94.88 209 CYS A O 1
ATOM 1688 N N . ILE A 1 210 ? 3.262 11.969 2.801 1.00 90.31 210 ILE A N 1
ATOM 1689 C CA . ILE A 1 210 ? 2.554 13.007 2.031 1.00 90.31 210 ILE A CA 1
ATOM 1690 C C . ILE A 1 210 ? 3.299 14.334 2.159 1.00 90.31 210 ILE A C 1
ATOM 1692 O O . ILE A 1 210 ? 3.450 14.999 1.111 1.00 90.31 210 ILE A O 1
#

Radius of gyration: 18.29 Å; chains: 1; bounding box: 43×40×58 Å

Organism: NCBI:txid228776